Protein AF-A0A357D4M0-F1 (afdb_monomer)

Solvent-accessible surface area (backbone atoms only — not comparable to full-atom values): 16884 Å² total; per-residue (Å²): 104,70,69,57,54,49,53,51,49,51,51,53,50,52,53,49,53,52,51,51,53,52,54,49,52,51,51,43,52,52,48,51,52,53,37,51,54,49,51,52,30,49,52,49,47,52,53,50,50,57,48,54,54,54,52,56,52,42,33,73,70,72,77,51,71,73,69,59,80,72,62,98,76,79,88,88,84,64,74,63,56,73,76,55,42,46,60,35,40,61,69,40,31,89,68,25,47,69,36,30,55,50,39,54,52,38,50,55,51,44,62,56,55,71,73,47,79,93,43,73,67,54,48,55,52,46,51,51,41,47,50,51,38,50,53,31,49,52,51,35,47,52,45,43,51,51,55,37,51,52,50,46,50,52,46,51,51,50,51,52,51,54,52,52,52,51,52,51,52,52,51,52,49,52,52,54,51,50,50,53,49,52,56,49,46,41,65,54,45,51,50,54,50,51,51,52,51,52,53,52,52,38,45,74,72,74,43,76,74,89,68,74,67,82,53,97,54,49,72,67,56,29,52,50,31,53,51,49,43,52,50,52,54,51,51,53,49,53,52,51,51,51,52,51,50,53,52,50,54,50,53,52,52,54,52,50,55,50,50,52,51,52,53,50,52,50,51,50,53,51,50,53,52,56,56,63,69,57,48,65,66,57,52,50,51,51,50,50,48,51,36,53,50,25,59,74,69,69,36,66,69,60,36,52,52,64,75,72,108

Radius of gyration: 66.31 Å; Cα contacts (8 Å, |Δi|>4): 176; chains: 1; bounding box: 118×28×194 Å

Foldseek 3Di:
DLVVVLVVVVVVLVVVLVVVLVVLVVQLVVLVVLLVLLVVLLVVLLVLLVQVLVVLVCCVVPNDPLPQLDDPDDDDDDDDLPPRNLVSLVSLCVQQVPLSVLLVVLSVVLNVLSPDPRDPVSSVVNVVSSVSNVVSSVVSNVSSVVSSVVSNVVSVVVNVVSVVVSVVVVVVSVVVSVVVVVVVCCLQPVVLVVLVVVQVVCVVVVHQDPDQDQDPHDPVSRVVSVVSSVVSVVVVVVVVVVVVVVVVVVVVVVVVVVVVVVVVVVVVVVVVVVVVVPPVVVVVVVLVVVLVVCVVVVPVVSNVVSVVD

Secondary structure (DSSP, 8-state):
-HHHHHHHHHHHHHHHHHHHHHHHHHHHHHHHHHHHHHHHHHHHHHHHHHHHHHHHHHHHTTSS-GGGTS-SS--SS---HHHHHHHHHHHHTTT-HHHHHHHHHHHHHHHHHHTSPP-HHHHHHHHHHHHHHHHHHHHHHHHHHHHHHHHHHHHHHHHHHHHHHHHHHHHHHHHHHHHHHHHHHIIIIIHHHHHHHHHHHHHHTT---SS-----S-HHHHHHHHHHHHHHHHHHHHHHHHHHHHHHHHHHHHHHHHHHHHHHHHHHHHHHHHHHHS-HHHHHHHHHHHHHHHHHTT-HHHHHHHHT-

pLDDT: mean 82.2, std 11.45, range [40.44, 95.44]

Mean predicted aligned error: 14.69 Å

Structure (mmCIF, N/CA/C/O backbone):
data_AF-A0A357D4M0-F1
#
_entry.id   AF-A0A357D4M0-F1
#
loop_
_atom_site.group_PDB
_atom_site.id
_atom_site.type_symbol
_atom_site.label_atom_id
_atom_site.label_alt_id
_atom_site.label_comp_id
_atom_site.label_asym_id
_atom_site.label_entity_id
_atom_site.label_seq_id
_atom_site.pdbx_PDB_ins_code
_atom_site.Cartn_x
_atom_site.Cartn_y
_atom_site.Cartn_z
_atom_site.occupancy
_atom_site.B_iso_or_equiv
_atom_site.auth_seq_id
_atom_site.auth_comp_id
_atom_site.auth_asym_id
_atom_site.auth_atom_id
_atom_site.pdbx_PDB_model_num
ATOM 1 N N . VAL A 1 1 ? -14.949 -11.307 6.707 1.00 66.19 1 VAL A N 1
ATOM 2 C CA . VAL A 1 1 ? -15.208 -10.524 5.473 1.00 66.19 1 VAL A CA 1
ATOM 3 C C . VAL A 1 1 ? -14.222 -9.374 5.320 1.00 66.19 1 VAL A C 1
ATOM 5 O O . VAL A 1 1 ? -13.409 -9.457 4.416 1.00 66.19 1 VAL A O 1
ATOM 8 N N . ILE A 1 2 ? -14.203 -8.366 6.204 1.00 67.88 2 ILE A N 1
ATOM 9 C CA . ILE A 1 2 ? -13.282 -7.211 6.079 1.00 67.88 2 ILE A CA 1
ATOM 10 C C . ILE A 1 2 ? -11.807 -7.645 6.076 1.00 67.88 2 ILE A C 1
ATOM 12 O O . ILE A 1 2 ? -11.092 -7.341 5.130 1.00 67.88 2 ILE A O 1
ATOM 16 N N . ILE A 1 3 ? -11.382 -8.452 7.055 1.00 72.69 3 ILE A N 1
ATOM 17 C CA . ILE A 1 3 ? -10.010 -8.996 7.116 1.00 72.69 3 ILE A CA 1
ATOM 18 C C . ILE A 1 3 ? -9.663 -9.789 5.843 1.00 72.69 3 ILE A C 1
ATOM 20 O O . ILE A 1 3 ? -8.574 -9.664 5.298 1.00 72.69 3 ILE A O 1
ATOM 24 N N . THR A 1 4 ? -10.610 -10.570 5.325 1.00 75.31 4 THR A N 1
ATOM 25 C CA . THR A 1 4 ? -10.433 -11.369 4.105 1.00 75.31 4 THR A CA 1
ATOM 26 C C . THR A 1 4 ? -10.231 -10.485 2.871 1.00 75.31 4 THR A C 1
ATOM 28 O O . THR A 1 4 ? -9.311 -10.724 2.097 1.00 75.31 4 THR A O 1
ATOM 31 N N . ILE A 1 5 ? -11.043 -9.434 2.714 1.00 77.25 5 ILE A N 1
ATOM 32 C CA . ILE A 1 5 ? -10.911 -8.449 1.628 1.00 77.25 5 ILE A CA 1
ATOM 33 C C . ILE A 1 5 ? -9.554 -7.738 1.716 1.00 77.25 5 ILE A C 1
ATOM 35 O O . ILE A 1 5 ? -8.903 -7.524 0.697 1.00 77.25 5 ILE A O 1
ATOM 39 N N . MET A 1 6 ? -9.093 -7.428 2.928 1.00 72.12 6 MET A N 1
ATOM 40 C CA . MET A 1 6 ? -7.798 -6.782 3.155 1.00 72.12 6 MET A CA 1
ATOM 41 C C . MET A 1 6 ? -6.612 -7.676 2.796 1.00 72.12 6 MET A C 1
ATOM 43 O O . MET A 1 6 ? -5.678 -7.219 2.143 1.00 72.12 6 MET A O 1
ATOM 47 N N . ILE A 1 7 ? -6.654 -8.952 3.182 1.00 79.31 7 ILE A N 1
ATOM 48 C CA . ILE A 1 7 ? -5.618 -9.924 2.812 1.00 79.31 7 ILE A CA 1
ATOM 49 C C . ILE A 1 7 ? -5.539 -10.042 1.286 1.00 79.31 7 ILE A C 1
ATOM 51 O O . ILE A 1 7 ? -4.450 -9.978 0.720 1.00 79.31 7 ILE A O 1
ATOM 55 N N . ILE A 1 8 ? -6.690 -10.143 0.615 1.00 83.31 8 ILE A N 1
ATOM 56 C CA . ILE A 1 8 ? -6.757 -10.196 -0.850 1.00 83.31 8 ILE A CA 1
ATOM 57 C C . ILE A 1 8 ? -6.160 -8.925 -1.468 1.00 83.31 8 ILE A C 1
ATOM 59 O O . ILE A 1 8 ? -5.358 -9.022 -2.394 1.00 83.31 8 ILE A O 1
ATOM 63 N N . PHE A 1 9 ? -6.490 -7.746 -0.935 1.00 82.44 9 PHE A N 1
ATOM 64 C CA . PHE A 1 9 ? -5.938 -6.477 -1.409 1.00 82.44 9 PHE A CA 1
ATOM 65 C C . PHE A 1 9 ? -4.404 -6.443 -1.319 1.00 82.44 9 PHE A C 1
ATOM 67 O O . PHE A 1 9 ? -3.748 -6.134 -2.312 1.00 82.44 9 PHE A O 1
ATOM 74 N N . PHE A 1 10 ? -3.819 -6.819 -0.176 1.00 80.06 10 PHE A N 1
ATOM 75 C CA . PHE A 1 10 ? -2.359 -6.843 -0.021 1.00 80.06 10 PHE A CA 1
ATOM 76 C C . PHE A 1 10 ? -1.674 -7.853 -0.939 1.00 80.06 10 PHE A C 1
ATOM 78 O O . PHE A 1 10 ? -0.608 -7.558 -1.479 1.00 80.06 10 PHE A O 1
ATOM 85 N N . ILE A 1 11 ? -2.284 -9.021 -1.155 1.00 83.69 11 ILE A N 1
ATOM 86 C CA . ILE A 1 11 ? -1.766 -10.019 -2.097 1.00 83.69 11 ILE A CA 1
ATOM 87 C C . ILE A 1 11 ? -1.757 -9.445 -3.517 1.00 83.69 11 ILE A C 1
ATOM 89 O O . ILE A 1 11 ? -0.728 -9.500 -4.190 1.00 83.69 11 ILE A O 1
ATOM 93 N N . ILE A 1 12 ? -2.867 -8.843 -3.961 1.00 84.31 12 ILE A N 1
ATOM 94 C CA . ILE A 1 12 ? -2.962 -8.214 -5.287 1.00 84.31 12 ILE A CA 1
ATOM 95 C C . ILE A 1 12 ? -1.921 -7.103 -5.425 1.00 84.31 12 ILE A C 1
ATOM 97 O O . ILE A 1 12 ? -1.229 -7.030 -6.443 1.00 84.31 12 ILE A O 1
ATOM 101 N N . GLN A 1 13 ? -1.769 -6.259 -4.405 1.00 80.19 13 GLN A N 1
ATOM 102 C CA . GLN A 1 13 ? -0.806 -5.166 -4.432 1.00 80.19 13 GLN A CA 1
ATOM 103 C C . GLN A 1 13 ? 0.640 -5.686 -4.510 1.00 80.19 13 GLN A C 1
ATOM 105 O O . GLN A 1 13 ? 1.429 -5.181 -5.308 1.00 80.19 13 GLN A O 1
ATOM 110 N N . GLY A 1 14 ? 0.974 -6.730 -3.745 1.00 79.12 14 GLY A N 1
ATOM 111 C CA . GLY A 1 14 ? 2.283 -7.382 -3.788 1.00 79.12 14 GLY A CA 1
ATOM 112 C C . GLY A 1 14 ? 2.591 -7.986 -5.159 1.00 79.12 14 GLY A C 1
ATOM 113 O O . GLY A 1 14 ? 3.649 -7.714 -5.728 1.00 79.12 14 GLY A O 1
ATOM 114 N N . ILE A 1 15 ? 1.642 -8.734 -5.734 1.00 85.50 15 ILE A N 1
ATOM 115 C CA . ILE A 1 15 ? 1.767 -9.309 -7.084 1.00 85.50 15 ILE A CA 1
ATOM 116 C C . ILE A 1 15 ? 1.967 -8.200 -8.123 1.00 85.50 15 ILE A C 1
ATOM 118 O O . ILE A 1 15 ? 2.850 -8.299 -8.974 1.00 85.50 15 ILE A O 1
ATOM 122 N N . THR A 1 16 ? 1.185 -7.123 -8.030 1.00 82.00 16 THR A N 1
ATOM 123 C CA . THR A 1 16 ? 1.271 -5.984 -8.953 1.00 82.00 16 THR A CA 1
ATOM 124 C C . THR A 1 16 ? 2.633 -5.294 -8.854 1.00 82.00 16 THR A C 1
ATOM 126 O O . THR A 1 16 ? 3.245 -5.002 -9.879 1.00 82.00 16 THR A O 1
ATOM 129 N N . GLY A 1 17 ? 3.154 -5.093 -7.639 1.00 77.31 17 GLY A N 1
ATOM 130 C CA . GLY A 1 17 ? 4.479 -4.510 -7.420 1.00 77.31 17 GLY A CA 1
ATOM 131 C C . GLY A 1 17 ? 5.607 -5.352 -8.024 1.00 77.31 17 GLY A C 1
ATOM 132 O O . GLY A 1 17 ? 6.472 -4.819 -8.722 1.00 77.31 17 GLY A O 1
ATOM 133 N N . VAL A 1 18 ? 5.570 -6.674 -7.823 1.00 81.38 18 VAL A N 1
ATOM 134 C CA . VAL A 1 18 ? 6.543 -7.605 -8.424 1.00 81.38 18 VAL A CA 1
ATOM 135 C C . VAL A 1 18 ? 6.442 -7.594 -9.950 1.00 81.38 18 VAL A C 1
ATOM 137 O O . VAL A 1 18 ? 7.466 -7.507 -10.627 1.00 81.38 18 VAL A O 1
ATOM 140 N N . TYR A 1 19 ? 5.223 -7.619 -10.494 1.00 83.50 19 TYR A N 1
ATOM 141 C CA . TYR A 1 19 ? 4.984 -7.588 -11.936 1.00 83.50 19 TYR A CA 1
ATOM 142 C C . TYR A 1 19 ? 5.528 -6.312 -12.591 1.00 83.50 19 TYR A C 1
ATOM 144 O O . TYR A 1 19 ? 6.197 -6.383 -13.623 1.00 83.50 19 TYR A O 1
ATOM 152 N N . ILE A 1 20 ? 5.282 -5.147 -11.983 1.00 79.38 20 ILE A N 1
ATOM 153 C CA . ILE A 1 20 ? 5.819 -3.872 -12.469 1.00 79.38 20 ILE A CA 1
ATOM 154 C C . ILE A 1 20 ? 7.349 -3.920 -12.452 1.00 79.38 20 ILE A C 1
ATOM 156 O O . ILE A 1 20 ? 7.972 -3.602 -13.461 1.00 79.38 20 ILE A O 1
ATOM 160 N N . ASN A 1 21 ? 7.963 -4.369 -11.356 1.00 74.12 21 ASN A N 1
ATOM 161 C CA . ASN A 1 21 ? 9.420 -4.423 -11.248 1.00 74.12 21 ASN A CA 1
ATOM 162 C C . ASN A 1 21 ? 10.065 -5.376 -12.279 1.00 74.12 21 ASN A C 1
ATOM 164 O O . ASN A 1 21 ? 11.054 -4.999 -12.906 1.00 74.12 21 ASN A O 1
ATOM 168 N N . ASP A 1 22 ? 9.494 -6.565 -12.509 1.00 80.69 22 ASP A N 1
ATOM 169 C CA . ASP A 1 22 ? 9.972 -7.510 -13.537 1.00 80.69 22 ASP A CA 1
ATOM 170 C C . ASP A 1 22 ? 9.860 -6.922 -14.950 1.00 80.69 22 ASP A C 1
ATOM 172 O O . ASP A 1 22 ? 10.812 -6.956 -15.732 1.00 80.69 22 ASP A O 1
ATOM 176 N N . ARG A 1 23 ? 8.713 -6.311 -15.269 1.00 79.62 23 ARG A N 1
ATOM 177 C CA . ARG A 1 23 ? 8.493 -5.683 -16.576 1.00 79.62 23 ARG A CA 1
ATOM 178 C C . ARG A 1 23 ? 9.470 -4.535 -16.827 1.00 79.62 23 ARG A C 1
ATOM 180 O O . ARG A 1 23 ? 9.964 -4.390 -17.944 1.00 79.62 23 ARG A O 1
ATOM 187 N N . MET A 1 24 ? 9.780 -3.752 -15.796 1.00 71.12 24 MET A N 1
ATOM 188 C CA . MET A 1 24 ? 10.752 -2.661 -15.891 1.00 71.12 24 MET A CA 1
ATOM 189 C C . MET A 1 24 ? 12.175 -3.178 -16.086 1.00 71.12 24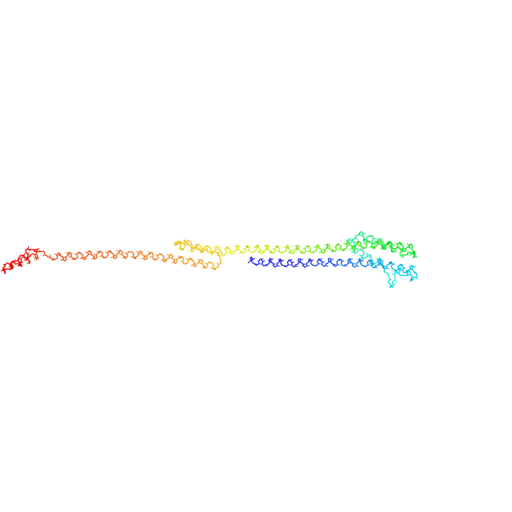 MET A C 1
ATOM 191 O O . MET A 1 24 ? 12.902 -2.648 -16.920 1.00 71.12 24 MET A O 1
ATOM 195 N N . MET A 1 25 ? 12.556 -4.249 -15.386 1.00 72.56 25 MET A N 1
ATOM 196 C CA . MET A 1 25 ? 13.864 -4.875 -15.579 1.00 72.56 25 MET A CA 1
ATOM 197 C C . MET A 1 25 ? 14.020 -5.469 -16.985 1.00 72.56 25 MET A C 1
ATOM 199 O O . MET A 1 25 ? 15.084 -5.366 -17.586 1.00 72.56 25 MET A O 1
ATOM 203 N N . LYS A 1 26 ? 12.959 -6.048 -17.555 1.00 80.31 26 LYS A N 1
ATOM 204 C CA . LYS A 1 26 ? 12.981 -6.491 -18.958 1.00 80.31 26 LYS A CA 1
ATOM 205 C C . LYS A 1 26 ? 13.168 -5.321 -19.919 1.00 80.31 26 LYS A C 1
ATOM 207 O O . LYS A 1 26 ? 14.008 -5.402 -20.808 1.00 80.31 26 LYS A O 1
ATOM 212 N N . SER A 1 27 ? 12.451 -4.218 -19.699 1.00 74.88 27 SER A N 1
ATOM 213 C CA . SER A 1 27 ? 12.588 -3.014 -20.524 1.00 74.88 27 SER A CA 1
ATOM 214 C C . SER A 1 27 ? 14.005 -2.431 -20.477 1.00 74.88 27 SER A C 1
ATOM 216 O O . SER A 1 27 ? 14.540 -2.057 -21.520 1.00 74.88 27 SER A O 1
ATOM 218 N N . SER A 1 28 ? 14.635 -2.369 -19.298 1.00 69.56 28 SER A N 1
ATOM 219 C CA . SER A 1 28 ? 16.018 -1.888 -19.179 1.00 69.56 28 SER A CA 1
ATOM 220 C C . SER A 1 28 ? 17.007 -2.827 -19.871 1.00 69.56 28 SER A C 1
ATOM 222 O O . SER A 1 28 ? 17.915 -2.372 -20.566 1.00 69.56 28 SER A O 1
ATOM 224 N N . LEU A 1 29 ? 16.804 -4.140 -19.747 1.00 76.19 29 LEU A N 1
ATOM 225 C CA . LEU A 1 29 ? 17.630 -5.149 -20.403 1.00 76.19 29 LEU A CA 1
ATOM 226 C C . LEU A 1 29 ? 17.539 -5.056 -21.935 1.00 76.19 29 LEU A C 1
ATOM 228 O O . LEU A 1 29 ? 18.554 -5.164 -22.623 1.00 76.19 29 LEU A O 1
ATOM 232 N N . ASP A 1 30 ? 16.345 -4.815 -22.476 1.00 81.75 30 ASP A N 1
ATOM 233 C CA . ASP A 1 30 ? 16.147 -4.628 -23.914 1.00 81.75 30 ASP A CA 1
ATOM 234 C C . ASP A 1 30 ? 16.818 -3.343 -24.418 1.00 81.75 30 ASP A C 1
ATOM 236 O O . ASP A 1 30 ? 17.458 -3.357 -25.471 1.00 81.75 30 ASP A O 1
ATOM 240 N N . MET A 1 31 ? 16.788 -2.260 -23.635 1.00 71.94 31 MET A N 1
ATOM 241 C CA . MET A 1 31 ? 17.530 -1.032 -23.948 1.00 71.94 31 MET A CA 1
ATOM 242 C C . MET A 1 31 ? 19.047 -1.260 -23.986 1.00 71.94 31 MET A C 1
ATOM 244 O O . MET A 1 31 ? 19.713 -0.798 -24.915 1.00 71.94 31 MET A O 1
ATOM 248 N N . VAL A 1 32 ? 19.597 -2.025 -23.039 1.00 74.50 32 VAL A N 1
ATOM 249 C CA . VAL A 1 32 ? 21.024 -2.396 -23.036 1.00 74.50 32 VAL A CA 1
ATOM 250 C C . VAL A 1 32 ? 21.379 -3.246 -24.260 1.00 74.50 32 VAL A C 1
ATOM 252 O O . VAL A 1 32 ? 22.409 -3.010 -24.893 1.00 74.50 32 VAL A O 1
ATOM 255 N N . LYS A 1 33 ? 20.521 -4.193 -24.659 1.00 81.69 33 LYS A N 1
ATOM 256 C CA . LYS A 1 33 ? 20.732 -4.992 -25.881 1.00 81.69 33 LYS A CA 1
ATOM 257 C C . LYS A 1 33 ? 20.724 -4.131 -27.142 1.00 81.69 33 LYS A C 1
ATOM 259 O O . LYS A 1 33 ? 21.579 -4.316 -28.007 1.00 81.69 33 LYS A O 1
ATOM 264 N N . ILE A 1 34 ? 19.784 -3.190 -27.250 1.00 80.00 34 ILE A N 1
ATOM 265 C CA . ILE A 1 34 ? 19.720 -2.240 -28.370 1.00 80.00 34 ILE A CA 1
ATOM 266 C C . ILE A 1 34 ? 20.999 -1.399 -28.413 1.00 80.00 34 ILE A C 1
ATOM 268 O O . ILE A 1 34 ? 21.609 -1.272 -29.473 1.00 80.00 34 ILE A O 1
ATOM 272 N N . SER A 1 35 ? 21.441 -0.886 -27.262 1.00 77.75 35 SER A N 1
ATOM 273 C CA . SER A 1 35 ? 22.694 -0.135 -27.140 1.00 77.75 35 SER A CA 1
ATOM 274 C C . SER A 1 35 ? 23.902 -0.950 -27.605 1.00 77.75 35 SER A C 1
ATOM 276 O O . SER A 1 35 ? 24.662 -0.506 -28.466 1.00 77.75 35 SER A O 1
ATOM 278 N N . SER A 1 36 ? 24.032 -2.185 -27.113 1.00 81.31 36 SER A N 1
ATOM 279 C CA . SER A 1 36 ? 25.110 -3.099 -27.495 1.00 81.31 36 SER A CA 1
ATOM 280 C C . SER A 1 36 ? 25.113 -3.377 -29.001 1.00 81.31 36 SER A C 1
ATOM 282 O O . SER A 1 36 ? 26.164 -3.325 -29.639 1.00 81.31 36 SER A O 1
ATOM 284 N N . LYS A 1 37 ? 23.935 -3.579 -29.608 1.00 83.31 37 LYS A N 1
ATOM 285 C CA . LYS A 1 37 ? 23.810 -3.766 -31.060 1.00 83.31 37 LYS A CA 1
ATOM 286 C C . LYS A 1 37 ? 24.286 -2.536 -31.839 1.00 83.31 37 LYS A C 1
ATOM 288 O O . LYS A 1 37 ? 25.001 -2.686 -32.827 1.00 83.31 37 LYS A O 1
ATOM 293 N N . ARG A 1 38 ? 23.931 -1.327 -31.389 1.00 81.56 38 ARG A N 1
ATOM 294 C CA . ARG A 1 38 ? 24.396 -0.072 -32.005 1.00 81.56 38 ARG A CA 1
ATOM 295 C C . ARG A 1 38 ? 25.917 0.080 -31.885 1.00 81.56 38 ARG A C 1
ATOM 297 O O . ARG A 1 38 ? 26.560 0.437 -32.867 1.00 81.56 38 ARG A O 1
ATOM 304 N N . PHE A 1 39 ? 26.498 -0.262 -30.733 1.00 81.38 39 PHE A N 1
ATOM 305 C CA . PHE A 1 39 ? 27.950 -0.231 -30.528 1.00 81.38 39 PHE A CA 1
ATOM 306 C C . PHE A 1 39 ? 28.694 -1.202 -31.456 1.00 81.38 39 PHE A C 1
ATOM 308 O O . PHE A 1 39 ? 29.687 -0.821 -32.073 1.00 81.38 39 PHE A O 1
ATOM 315 N N . ASN A 1 40 ? 28.180 -2.422 -31.633 1.00 83.88 40 ASN A N 1
ATOM 316 C CA . ASN A 1 40 ? 28.759 -3.387 -32.570 1.00 83.88 40 ASN A CA 1
ATOM 317 C C . ASN A 1 40 ? 28.732 -2.870 -34.017 1.00 83.88 40 ASN A C 1
ATOM 319 O O . ASN A 1 40 ? 29.730 -2.988 -34.723 1.00 83.88 40 ASN A O 1
ATOM 323 N N . ASN A 1 41 ? 27.629 -2.244 -34.443 1.00 84.69 41 ASN A N 1
ATOM 324 C CA . ASN A 1 41 ? 27.520 -1.649 -35.779 1.00 84.69 41 ASN A CA 1
ATOM 325 C C . ASN A 1 41 ? 28.538 -0.521 -35.992 1.00 84.69 41 ASN A C 1
ATOM 327 O O . ASN A 1 41 ? 29.201 -0.479 -37.025 1.00 84.69 41 ASN A O 1
ATOM 331 N N . VAL A 1 42 ? 28.691 0.365 -35.003 1.00 84.06 42 VAL A N 1
ATOM 332 C CA . VAL A 1 42 ? 29.708 1.427 -35.011 1.00 84.06 42 VAL A CA 1
ATOM 333 C C . VAL A 1 42 ? 31.115 0.845 -35.110 1.00 84.06 42 VAL A C 1
ATOM 335 O O . VAL A 1 42 ? 31.898 1.277 -35.955 1.00 84.06 42 VAL A O 1
ATOM 338 N N . SER A 1 43 ? 31.437 -0.130 -34.254 1.00 84.06 43 SER A N 1
ATOM 339 C CA . SER A 1 43 ? 32.758 -0.758 -34.221 1.00 84.06 43 SER A CA 1
ATOM 340 C C . SER A 1 43 ? 33.087 -1.393 -35.564 1.00 84.06 43 SER A C 1
ATOM 342 O O . SER A 1 43 ? 34.192 -1.219 -36.065 1.00 84.06 43 SER A O 1
ATOM 344 N N . MET A 1 44 ? 32.115 -2.078 -36.167 1.00 82.25 44 MET A N 1
ATOM 345 C CA . MET A 1 44 ? 32.271 -2.672 -37.485 1.00 82.25 44 MET A CA 1
ATOM 346 C C . MET A 1 44 ? 32.579 -1.595 -38.532 1.00 82.25 44 MET A C 1
ATOM 348 O O . MET A 1 44 ? 33.597 -1.694 -39.207 1.00 82.25 44 MET A O 1
ATOM 352 N N . ILE A 1 45 ? 31.779 -0.525 -38.620 1.00 80.50 45 ILE A N 1
ATOM 353 C CA . ILE A 1 45 ? 32.010 0.576 -39.575 1.00 80.50 45 ILE A CA 1
ATOM 354 C C . ILE A 1 45 ? 33.424 1.157 -39.421 1.00 80.50 45 ILE A C 1
ATOM 356 O O . ILE A 1 45 ? 34.117 1.317 -40.424 1.00 80.50 45 ILE A O 1
ATOM 360 N N . LYS A 1 46 ? 33.885 1.408 -38.187 1.00 84.31 46 LYS A N 1
ATOM 361 C CA . LYS A 1 46 ? 35.251 1.897 -37.924 1.00 84.31 46 LYS A CA 1
ATOM 362 C C . LYS A 1 46 ? 36.326 0.926 -38.411 1.00 84.31 46 LYS A C 1
ATOM 364 O O . LYS A 1 46 ? 37.240 1.345 -39.115 1.00 84.31 46 LYS A O 1
ATOM 369 N N . THR A 1 47 ? 36.187 -0.366 -38.108 1.00 84.06 47 THR A N 1
ATOM 370 C CA . THR A 1 47 ? 37.120 -1.400 -38.583 1.00 84.06 47 THR A CA 1
ATOM 371 C C . THR A 1 47 ? 37.200 -1.425 -40.106 1.00 84.06 47 THR A C 1
ATOM 373 O O . THR A 1 47 ? 38.290 -1.514 -40.661 1.00 84.06 47 THR A O 1
ATOM 376 N N . TYR A 1 48 ? 36.065 -1.304 -40.794 1.00 80.56 48 TYR A N 1
ATOM 377 C CA . TYR A 1 48 ? 36.031 -1.255 -42.253 1.00 80.56 48 TYR A CA 1
ATOM 378 C C . TYR A 1 48 ? 36.726 -0.012 -42.820 1.00 80.56 48 TYR A C 1
ATOM 380 O O . TYR A 1 48 ? 37.500 -0.136 -43.766 1.00 80.56 48 TYR A O 1
ATOM 388 N N . VAL A 1 49 ? 36.497 1.165 -42.229 1.00 81.44 49 VAL A N 1
ATOM 389 C CA . VAL A 1 49 ? 37.155 2.419 -42.636 1.00 81.44 49 VAL A CA 1
ATOM 390 C C . VAL A 1 49 ? 38.679 2.295 -42.541 1.00 81.44 49 VAL A C 1
ATOM 392 O O . VAL A 1 49 ? 39.375 2.577 -43.517 1.00 81.44 49 VAL A O 1
ATOM 395 N N . GLU A 1 50 ? 39.197 1.804 -41.410 1.00 81.19 50 GLU A N 1
ATOM 396 C CA . GLU A 1 50 ? 40.639 1.588 -41.203 1.00 81.19 50 GLU A CA 1
ATOM 397 C C . GLU A 1 50 ? 41.223 0.569 -42.192 1.00 81.19 50 GLU A C 1
ATOM 399 O O . GLU A 1 50 ? 42.340 0.720 -42.697 1.00 81.19 50 GLU A O 1
ATOM 404 N N . LEU A 1 51 ? 40.464 -0.488 -42.476 1.00 80.25 51 LEU A N 1
ATOM 405 C CA . LEU A 1 51 ? 40.897 -1.581 -43.330 1.00 80.25 51 LEU A CA 1
ATOM 406 C C . LEU A 1 51 ? 40.974 -1.153 -44.808 1.00 80.25 51 LEU A C 1
ATOM 408 O O . LEU A 1 51 ? 41.967 -1.461 -45.469 1.00 80.25 51 LEU A O 1
ATOM 412 N N . ILE A 1 52 ? 39.989 -0.389 -45.301 1.00 75.81 52 ILE A N 1
ATOM 413 C CA . ILE A 1 52 ? 39.989 0.172 -46.665 1.00 75.81 52 ILE A CA 1
ATOM 414 C C . ILE A 1 52 ? 41.201 1.087 -46.863 1.00 75.81 52 ILE A C 1
ATOM 416 O O . ILE A 1 52 ? 41.917 0.945 -47.858 1.00 75.81 52 ILE A O 1
ATOM 420 N N . GLU A 1 53 ? 41.467 1.994 -45.914 1.00 76.00 53 GLU A N 1
ATOM 421 C CA . GLU A 1 53 ? 42.626 2.890 -46.003 1.00 76.00 53 GLU A CA 1
ATOM 422 C C . GLU A 1 53 ? 43.935 2.091 -46.078 1.00 76.00 53 GLU A C 1
ATOM 424 O O . GLU A 1 53 ? 44.784 2.338 -46.941 1.00 76.00 53 GLU A O 1
ATOM 429 N N . LYS A 1 54 ? 44.083 1.092 -45.200 1.00 78.00 54 LYS A N 1
ATOM 430 C CA . LYS A 1 54 ? 45.282 0.255 -45.113 1.00 78.00 54 LYS A CA 1
ATOM 431 C C . LYS A 1 54 ? 45.559 -0.516 -46.403 1.00 78.00 54 LYS A C 1
ATOM 433 O O . LYS A 1 54 ? 46.712 -0.562 -46.835 1.00 78.00 54 LYS A O 1
ATOM 438 N N . GLU A 1 55 ? 44.548 -1.130 -47.013 1.00 72.75 55 GLU A N 1
ATOM 439 C CA . GLU A 1 55 ? 44.747 -1.888 -48.255 1.00 72.75 55 GLU A CA 1
ATOM 440 C C . GLU A 1 55 ? 45.040 -0.991 -49.449 1.00 72.75 55 GLU A C 1
ATOM 442 O O . GLU A 1 55 ? 45.946 -1.288 -50.227 1.00 72.75 55 GLU A O 1
ATOM 447 N N . TYR A 1 56 ? 44.354 0.145 -49.572 1.00 71.25 56 TYR A N 1
ATOM 448 C CA . TYR A 1 56 ? 44.597 1.056 -50.686 1.00 71.25 56 TYR A CA 1
ATOM 449 C C . TYR A 1 56 ? 46.042 1.602 -50.667 1.00 71.25 56 TYR A C 1
ATOM 451 O O . TYR A 1 56 ? 46.704 1.674 -51.704 1.00 71.25 56 TYR A O 1
ATOM 459 N N . ILE A 1 57 ? 46.594 1.888 -49.478 1.00 69.88 57 ILE A N 1
ATOM 460 C CA . ILE A 1 57 ? 48.003 2.296 -49.301 1.00 69.88 57 ILE A CA 1
ATOM 461 C C . ILE A 1 57 ? 48.990 1.178 -49.681 1.00 69.88 57 ILE A C 1
ATOM 463 O O . ILE A 1 57 ? 50.019 1.443 -50.313 1.00 69.88 57 ILE A O 1
ATOM 467 N N . LYS A 1 58 ? 48.709 -0.081 -49.316 1.00 72.50 58 LYS A N 1
ATOM 468 C CA . LYS A 1 58 ? 49.568 -1.223 -49.687 1.00 72.50 58 LYS A CA 1
ATOM 469 C C . LYS A 1 58 ? 49.690 -1.385 -51.202 1.00 72.50 58 LYS A C 1
ATOM 471 O O . LYS A 1 58 ? 50.766 -1.717 -51.698 1.00 72.50 58 LYS A O 1
ATOM 476 N N . VAL A 1 59 ? 48.599 -1.144 -51.923 1.00 67.50 59 VAL A N 1
ATOM 477 C CA . VAL A 1 59 ? 48.561 -1.265 -53.383 1.00 67.50 59 VAL A CA 1
ATOM 478 C C . VAL A 1 59 ? 49.341 -0.132 -54.064 1.00 67.50 59 VAL A C 1
ATOM 480 O O . VAL A 1 59 ? 50.104 -0.388 -54.991 1.00 67.50 59 VAL A O 1
ATOM 483 N N . LEU A 1 60 ? 49.248 1.102 -53.557 1.00 65.62 60 LEU A N 1
ATOM 484 C CA . LEU A 1 60 ? 50.039 2.244 -54.053 1.00 65.62 60 LEU A CA 1
ATOM 485 C C . LEU A 1 60 ? 51.548 2.076 -53.878 1.00 65.62 60 LEU A C 1
ATOM 487 O O . LEU A 1 60 ? 52.324 2.503 -54.727 1.00 65.62 60 LEU A O 1
ATOM 491 N N . THR A 1 61 ? 51.978 1.450 -52.784 1.00 67.12 61 THR A N 1
ATOM 492 C CA . THR A 1 61 ? 53.400 1.307 -52.424 1.00 67.12 61 THR A CA 1
ATOM 493 C C . THR A 1 61 ? 54.098 0.125 -53.117 1.00 67.12 61 THR A C 1
ATOM 495 O O . THR A 1 61 ? 55.178 -0.288 -52.696 1.00 67.12 61 THR A O 1
ATOM 498 N N . GLN A 1 62 ? 53.499 -0.418 -54.187 1.00 60.16 62 GLN A N 1
ATOM 499 C CA . GLN A 1 62 ? 54.018 -1.527 -55.006 1.00 60.16 62 GLN A CA 1
ATOM 500 C C . GLN A 1 62 ? 54.387 -2.796 -54.212 1.00 60.16 62 GLN A C 1
ATOM 502 O O . GLN A 1 62 ? 55.296 -3.541 -54.576 1.00 60.16 62 GLN A O 1
ATOM 507 N N . ARG A 1 63 ? 53.644 -3.088 -53.136 1.00 51.25 63 ARG A N 1
ATOM 508 C CA . ARG A 1 63 ? 53.697 -4.375 -52.414 1.00 51.25 63 ARG A CA 1
ATOM 509 C C . ARG A 1 63 ? 52.439 -5.241 -52.624 1.00 51.25 63 ARG A C 1
ATOM 511 O O . ARG A 1 63 ? 52.212 -6.164 -51.847 1.00 51.25 63 ARG A O 1
ATOM 518 N N . GLY A 1 64 ? 51.637 -4.985 -53.667 1.00 53.16 64 GLY A N 1
ATOM 519 C CA . GLY A 1 64 ? 50.461 -5.794 -54.036 1.00 53.16 64 GLY A CA 1
ATOM 520 C C . GLY A 1 64 ? 49.680 -5.266 -55.255 1.00 53.16 64 GLY A C 1
ATOM 521 O O . GLY A 1 64 ? 49.898 -4.136 -55.680 1.00 53.16 64 GLY A O 1
ATOM 522 N N . ASN A 1 65 ? 48.768 -6.084 -55.806 1.00 50.38 65 ASN A N 1
ATOM 523 C CA . ASN A 1 65 ? 47.841 -5.739 -56.906 1.00 50.38 65 ASN A CA 1
ATOM 524 C C . ASN A 1 65 ? 46.483 -5.223 -56.370 1.00 50.38 65 ASN A C 1
ATOM 526 O O . ASN A 1 65 ? 46.013 -5.719 -55.349 1.00 50.38 65 ASN A O 1
ATOM 530 N N . ILE A 1 66 ? 45.773 -4.359 -57.123 1.00 49.97 66 ILE A N 1
ATOM 531 C CA . ILE A 1 66 ? 44.366 -3.905 -56.881 1.00 49.97 66 ILE A CA 1
ATOM 532 C C . ILE A 1 66 ? 43.346 -5.068 -56.968 1.00 49.97 66 ILE A C 1
ATOM 534 O O . ILE A 1 66 ? 42.137 -4.885 -56.914 1.00 49.97 66 ILE A O 1
ATOM 538 N N . GLN A 1 67 ? 43.804 -6.308 -57.112 1.00 42.53 67 GLN A N 1
ATOM 539 C CA . GLN A 1 67 ? 42.945 -7.469 -57.332 1.00 42.53 67 GLN A CA 1
ATOM 540 C C . GLN A 1 67 ? 42.054 -7.800 -56.118 1.00 42.53 67 GLN A C 1
ATOM 542 O O . GLN A 1 67 ? 41.057 -8.497 -56.269 1.00 42.53 67 GLN A O 1
ATOM 547 N N . TYR A 1 68 ? 42.374 -7.250 -54.940 1.00 46.91 68 TYR A N 1
ATOM 548 C CA . TYR A 1 68 ? 41.633 -7.433 -53.685 1.00 46.91 68 TYR A CA 1
ATOM 549 C C . TYR A 1 68 ? 40.443 -6.478 -53.494 1.00 46.91 68 TYR A C 1
ATOM 551 O O . TYR A 1 68 ? 39.634 -6.694 -52.598 1.00 46.91 68 TYR A O 1
ATOM 559 N N . LEU A 1 69 ? 40.326 -5.419 -54.304 1.00 45.28 69 LEU A N 1
ATOM 560 C CA . LEU A 1 69 ? 39.318 -4.366 -54.111 1.00 45.28 69 LEU A CA 1
ATOM 561 C C . LEU A 1 69 ? 38.093 -4.506 -55.034 1.00 45.28 69 LEU A C 1
ATOM 563 O O . LEU A 1 69 ? 37.056 -3.905 -54.761 1.00 45.28 69 LEU A O 1
ATOM 567 N N . ILE A 1 70 ? 38.195 -5.289 -56.116 1.00 48.59 70 ILE A N 1
ATOM 568 C CA . ILE A 1 70 ? 37.149 -5.415 -57.144 1.00 48.59 70 ILE A CA 1
ATOM 569 C C . ILE A 1 70 ? 37.063 -6.863 -57.652 1.00 48.59 70 ILE A C 1
ATOM 571 O O . ILE A 1 70 ? 37.421 -7.150 -58.792 1.00 48.59 70 ILE A O 1
ATOM 575 N N . ASN A 1 71 ? 36.594 -7.804 -56.831 1.00 42.44 71 ASN A N 1
ATOM 576 C CA . ASN A 1 71 ? 36.193 -9.108 -57.364 1.00 42.44 71 ASN A CA 1
ATOM 577 C C . ASN A 1 71 ? 34.847 -9.549 -56.780 1.00 42.44 71 ASN A C 1
ATOM 579 O O . ASN A 1 71 ? 34.719 -9.801 -55.583 1.00 42.44 71 ASN A O 1
ATOM 583 N N . GLU A 1 72 ? 33.825 -9.612 -57.639 1.00 46.50 72 GLU A N 1
ATOM 584 C CA . GLU A 1 72 ? 32.451 -10.004 -57.288 1.00 46.50 72 GLU A CA 1
ATOM 585 C C . GLU A 1 72 ? 32.313 -11.506 -56.967 1.00 46.50 72 GLU A C 1
ATOM 587 O O . GLU A 1 72 ? 31.267 -11.937 -56.481 1.00 46.50 72 GLU A O 1
ATOM 592 N N . ALA A 1 73 ? 33.366 -12.305 -57.165 1.00 45.53 73 ALA A N 1
ATOM 593 C CA . ALA A 1 73 ? 33.358 -13.747 -56.951 1.00 45.53 73 ALA A CA 1
ATOM 594 C C . ALA A 1 73 ? 34.608 -14.222 -56.185 1.00 45.53 73 ALA A C 1
ATOM 596 O O . ALA A 1 73 ? 35.532 -14.784 -56.756 1.00 45.53 73 ALA A O 1
ATOM 597 N N . ASP A 1 74 ? 34.555 -14.023 -54.869 1.00 44.97 74 ASP A N 1
ATOM 598 C CA . ASP A 1 74 ? 35.219 -14.830 -53.838 1.00 44.97 74 ASP A CA 1
ATOM 599 C C . ASP A 1 74 ? 36.761 -14.757 -53.674 1.00 44.97 74 ASP A C 1
ATOM 601 O O . ASP A 1 74 ? 37.527 -14.490 -54.596 1.00 44.97 74 ASP A O 1
ATOM 605 N N . ILE A 1 75 ? 37.175 -15.122 -52.448 1.00 44.34 75 ILE A N 1
ATOM 606 C CA . ILE A 1 75 ? 38.524 -15.453 -51.935 1.00 44.34 75 ILE A CA 1
ATOM 607 C C . ILE A 1 75 ? 39.293 -14.341 -51.158 1.00 44.34 75 ILE A C 1
ATOM 609 O O . ILE A 1 75 ? 40.061 -13.553 -51.697 1.00 44.34 75 ILE A O 1
ATOM 613 N N . GLN A 1 76 ? 39.152 -14.409 -49.822 1.00 40.44 76 GLN A N 1
ATOM 614 C CA . GLN A 1 76 ? 40.118 -14.053 -48.754 1.00 40.44 76 GLN A CA 1
ATOM 615 C C . GLN A 1 76 ? 40.613 -12.596 -48.580 1.00 40.44 76 GLN A C 1
ATOM 617 O O . GLN A 1 76 ? 41.812 -12.341 -48.520 1.00 40.44 76 GLN A O 1
ATOM 622 N N . GLY A 1 77 ? 39.689 -11.676 -48.275 1.00 46.09 77 GLY A N 1
ATOM 623 C CA . GLY A 1 77 ? 39.989 -10.538 -47.389 1.00 46.09 77 GLY A CA 1
ATOM 624 C C . GLY A 1 77 ? 40.250 -9.184 -48.053 1.00 46.09 77 GLY A C 1
ATOM 625 O O . GLY A 1 77 ? 41.381 -8.725 -48.086 1.00 46.09 77 GLY A O 1
ATOM 626 N N . LEU A 1 78 ? 39.182 -8.509 -48.484 1.00 43.56 78 LEU A N 1
ATOM 627 C CA . LEU A 1 78 ? 38.653 -7.264 -47.901 1.00 43.56 78 LEU A CA 1
ATOM 628 C C . LEU A 1 78 ? 37.270 -6.968 -48.529 1.00 43.56 78 LEU A C 1
ATOM 630 O O . LEU A 1 78 ? 37.068 -7.291 -49.697 1.00 43.56 78 LEU A O 1
ATOM 634 N N . PRO A 1 79 ? 36.277 -6.432 -47.796 1.00 53.94 79 PRO A N 1
ATOM 635 C CA . PRO A 1 79 ? 34.895 -6.849 -48.013 1.00 53.94 79 PRO A CA 1
ATOM 636 C C . PRO A 1 79 ? 34.045 -5.726 -48.610 1.00 53.94 79 PRO A C 1
ATOM 638 O O . PRO A 1 79 ? 34.072 -4.603 -48.126 1.00 53.94 79 PRO A O 1
ATOM 641 N N . ARG A 1 80 ? 33.237 -6.053 -49.626 1.00 58.25 80 ARG A N 1
ATOM 642 C CA . ARG A 1 80 ? 31.766 -5.943 -49.573 1.00 58.25 80 ARG A CA 1
ATOM 643 C C . ARG A 1 80 ? 31.202 -4.734 -48.782 1.00 58.25 80 ARG A C 1
ATOM 645 O O . ARG A 1 80 ? 30.273 -4.888 -47.988 1.00 58.25 80 ARG A O 1
ATOM 652 N N . ILE A 1 81 ? 31.749 -3.537 -49.025 1.00 59.81 81 ILE A N 1
ATOM 653 C CA . ILE A 1 81 ? 31.430 -2.266 -48.343 1.00 59.81 81 ILE A CA 1
ATOM 654 C C . ILE A 1 81 ? 29.911 -2.067 -48.332 1.00 59.81 81 ILE A C 1
ATOM 656 O O . ILE A 1 81 ? 29.299 -1.928 -47.271 1.00 59.81 81 ILE A O 1
ATOM 660 N N . GLY A 1 82 ? 29.285 -2.202 -49.501 1.00 62.06 82 GLY A N 1
ATOM 661 C CA . GLY A 1 82 ? 27.841 -2.136 -49.652 1.00 62.06 82 GLY A CA 1
ATOM 662 C C . GLY A 1 82 ? 27.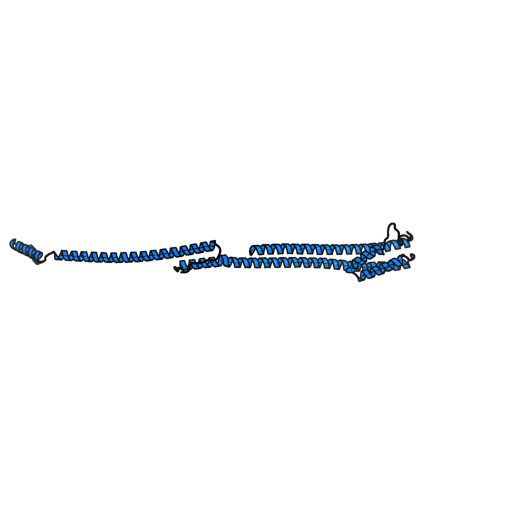051 -3.210 -48.896 1.00 62.06 82 GLY A C 1
ATOM 663 O O . GLY A 1 82 ? 25.996 -2.917 -48.347 1.00 62.06 82 GLY A O 1
ATOM 664 N N . THR A 1 83 ? 27.506 -4.460 -48.815 1.00 69.00 83 THR A N 1
ATOM 665 C CA . THR A 1 83 ? 26.690 -5.529 -48.202 1.00 69.00 83 THR A CA 1
ATOM 666 C C . THR A 1 83 ? 26.850 -5.651 -46.689 1.00 69.00 83 THR A C 1
ATOM 668 O O . THR A 1 83 ? 25.939 -6.169 -46.052 1.00 69.00 83 THR A O 1
ATOM 671 N N . GLU A 1 84 ? 27.958 -5.181 -46.104 1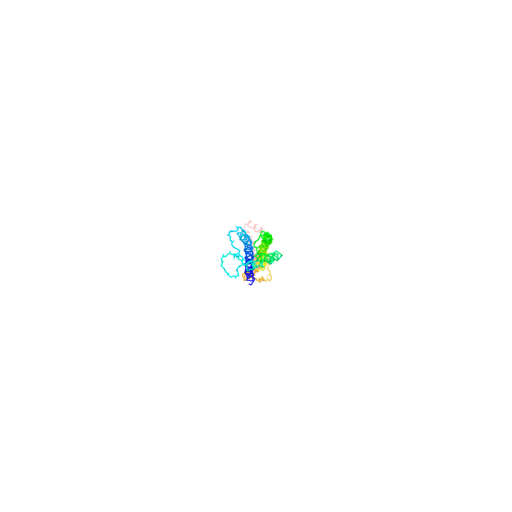.00 72.94 84 GLU A N 1
ATOM 672 C CA . GLU A 1 84 ? 28.173 -5.246 -44.648 1.00 72.94 84 GLU A CA 1
ATOM 673 C C . GLU A 1 84 ? 28.043 -3.887 -43.953 1.00 72.94 84 GLU A C 1
ATOM 675 O O . GLU A 1 84 ? 27.341 -3.792 -42.943 1.00 72.94 84 GLU A O 1
ATOM 680 N N . MET A 1 85 ? 28.616 -2.806 -44.499 1.00 80.00 85 MET A N 1
ATOM 681 C CA . MET A 1 85 ? 28.508 -1.492 -43.852 1.00 80.00 85 MET A CA 1
ATOM 682 C C . MET A 1 85 ? 27.103 -0.905 -43.991 1.00 80.00 85 MET A C 1
ATOM 684 O O . MET A 1 85 ? 26.580 -0.377 -43.013 1.00 80.00 85 MET A O 1
ATOM 688 N N . ILE A 1 86 ? 26.444 -1.024 -45.153 1.00 85.81 86 ILE A N 1
ATOM 689 C CA . ILE A 1 86 ? 25.117 -0.409 -45.360 1.00 85.81 86 ILE A CA 1
ATOM 690 C C . ILE A 1 86 ? 24.075 -0.918 -44.348 1.00 85.81 86 ILE A C 1
ATOM 692 O O . ILE A 1 86 ? 23.382 -0.075 -43.772 1.00 85.81 86 ILE A O 1
ATOM 696 N N . PRO A 1 87 ? 23.927 -2.231 -44.068 1.00 88.31 87 PRO A N 1
ATOM 697 C CA . PRO A 1 87 ? 23.000 -2.692 -43.033 1.00 88.31 87 PRO A CA 1
ATOM 698 C C . PRO A 1 87 ? 23.308 -2.133 -41.640 1.00 88.31 87 PRO A C 1
ATOM 700 O O . PRO A 1 87 ? 22.384 -1.737 -40.927 1.00 88.31 87 PRO A O 1
ATOM 703 N N . ALA A 1 88 ? 24.586 -2.055 -41.258 1.00 86.50 88 ALA A N 1
ATOM 704 C CA . ALA A 1 88 ? 24.986 -1.498 -39.968 1.00 86.50 88 ALA A CA 1
ATOM 705 C C . ALA A 1 88 ? 24.731 0.007 -39.868 1.00 86.50 88 ALA A C 1
ATOM 707 O O . ALA A 1 88 ? 24.215 0.460 -38.847 1.00 86.50 88 ALA A O 1
ATOM 708 N N . VAL A 1 89 ? 25.011 0.763 -40.931 1.00 89.19 89 VAL A N 1
ATOM 709 C CA . VAL A 1 89 ? 24.706 2.198 -41.012 1.00 89.19 89 VAL A CA 1
ATOM 710 C C . VAL A 1 89 ? 23.196 2.410 -40.930 1.00 89.19 89 VAL A C 1
ATOM 712 O O . VAL A 1 89 ? 22.719 3.173 -40.097 1.00 89.19 89 VAL A O 1
ATOM 715 N N . ARG A 1 90 ? 22.401 1.659 -41.702 1.00 89.88 90 ARG A N 1
ATOM 716 C CA . ARG A 1 90 ? 20.930 1.749 -41.654 1.00 89.88 90 ARG A CA 1
ATOM 717 C C . ARG A 1 90 ? 20.362 1.438 -40.271 1.00 89.88 90 ARG A C 1
ATOM 719 O O . ARG A 1 90 ? 19.378 2.053 -39.873 1.00 89.88 90 ARG A O 1
ATOM 726 N N . ALA A 1 91 ? 20.976 0.524 -39.527 1.00 88.25 91 ALA A N 1
ATOM 727 C CA . ALA A 1 91 ? 20.559 0.201 -38.167 1.00 88.25 91 ALA A CA 1
ATOM 728 C C . ALA A 1 91 ? 20.832 1.327 -37.146 1.00 88.25 91 ALA A C 1
ATOM 730 O O . ALA A 1 91 ? 20.257 1.300 -36.060 1.00 88.25 91 ALA A O 1
ATOM 731 N N . LEU A 1 92 ? 21.671 2.317 -37.474 1.00 88.62 92 LEU A N 1
ATOM 732 C CA . LEU A 1 92 ? 21.913 3.508 -36.647 1.00 88.62 92 LEU A CA 1
ATOM 733 C C . LEU A 1 92 ? 20.965 4.673 -36.978 1.00 88.62 92 LEU A C 1
ATOM 735 O O . LEU A 1 92 ? 20.882 5.632 -36.208 1.00 88.62 92 LEU A O 1
ATOM 739 N N . ARG A 1 93 ? 20.205 4.575 -38.077 1.00 90.88 93 ARG A N 1
ATOM 740 C CA . ARG A 1 93 ? 19.373 5.667 -38.609 1.00 90.88 93 ARG A CA 1
ATOM 741 C C . ARG A 1 93 ? 18.319 6.175 -37.631 1.00 90.88 93 ARG A C 1
ATOM 743 O O . ARG A 1 93 ? 17.987 7.351 -37.657 1.00 90.88 93 ARG A O 1
ATOM 750 N N . GLU A 1 94 ? 17.821 5.305 -36.755 1.00 88.25 94 GLU A N 1
ATOM 751 C CA . GLU A 1 94 ? 16.858 5.672 -35.709 1.00 88.25 94 GLU A CA 1
ATOM 752 C C . GLU A 1 94 ? 17.406 6.757 -34.764 1.00 88.25 94 GLU A C 1
ATOM 754 O O . GLU A 1 94 ? 16.647 7.575 -34.256 1.00 88.25 94 GLU A O 1
ATOM 759 N N . VAL A 1 95 ? 18.722 6.772 -34.530 1.00 87.50 95 VAL A N 1
ATOM 760 C CA . VAL A 1 95 ? 19.364 7.665 -33.553 1.00 87.50 95 VAL A CA 1
ATOM 761 C C . VAL A 1 95 ? 20.149 8.793 -34.217 1.00 87.50 95 VAL A C 1
ATOM 763 O O . VAL A 1 95 ? 20.263 9.880 -33.655 1.00 87.50 95 VAL A O 1
ATOM 766 N N . ALA A 1 96 ? 20.712 8.534 -35.394 1.00 91.75 96 ALA A N 1
ATOM 767 C CA . ALA A 1 96 ? 21.615 9.447 -36.088 1.00 91.75 96 ALA A CA 1
ATOM 768 C C . ALA A 1 96 ? 21.282 9.499 -37.593 1.00 91.75 96 ALA A C 1
ATOM 770 O O . ALA A 1 96 ? 22.067 9.017 -38.411 1.00 91.75 96 ALA A O 1
ATOM 771 N N . PRO A 1 97 ? 20.090 9.995 -37.981 1.00 93.81 97 PRO A N 1
ATOM 772 C CA . PRO A 1 97 ? 19.617 9.917 -39.364 1.00 93.81 97 PRO A CA 1
ATOM 773 C C . PRO A 1 97 ? 20.502 10.703 -40.337 1.00 93.81 97 PRO A C 1
ATOM 775 O O . PRO A 1 97 ? 20.849 10.180 -41.391 1.00 93.81 97 PRO A O 1
ATOM 778 N N . GLU A 1 98 ? 20.918 11.910 -39.952 1.00 94.38 98 GLU A N 1
ATOM 779 C CA . GLU A 1 98 ? 21.770 12.787 -40.764 1.00 94.38 98 GLU A CA 1
ATOM 780 C C . GLU A 1 98 ? 23.151 12.166 -40.995 1.00 94.38 98 GLU A C 1
ATOM 782 O O . GLU A 1 98 ? 23.629 12.098 -42.126 1.00 94.38 98 GLU A O 1
ATOM 787 N N . GLU A 1 99 ? 23.772 11.633 -39.940 1.00 94.88 99 GLU A N 1
ATOM 788 C CA . GLU A 1 99 ? 25.062 10.955 -40.047 1.00 94.88 99 GLU A CA 1
ATOM 789 C C . GLU A 1 99 ? 24.963 9.686 -40.892 1.00 94.88 99 GLU A C 1
ATOM 791 O O . GLU A 1 99 ? 25.879 9.384 -41.649 1.00 94.88 99 GLU A O 1
ATOM 796 N N . CYS A 1 100 ? 23.857 8.944 -40.793 1.00 92.75 100 CYS A N 1
ATOM 797 C CA . CYS A 1 100 ? 23.645 7.759 -41.617 1.00 92.75 100 CYS A CA 1
ATOM 798 C C . CYS A 1 100 ? 23.527 8.116 -43.096 1.00 92.75 100 CYS A C 1
ATOM 800 O O . CYS A 1 100 ? 24.161 7.464 -43.922 1.00 92.75 100 CYS A O 1
ATOM 802 N N . ASP A 1 101 ? 22.750 9.144 -43.435 1.00 94.62 101 ASP A N 1
ATOM 803 C CA . ASP A 1 101 ? 22.579 9.578 -44.821 1.00 94.62 101 ASP A CA 1
ATOM 804 C C . ASP A 1 101 ? 23.911 10.114 -45.397 1.00 94.62 101 ASP A C 1
ATOM 806 O O . ASP A 1 101 ? 24.263 9.799 -46.541 1.00 94.62 101 ASP A O 1
ATOM 810 N N . GLN A 1 102 ? 24.719 10.806 -44.581 1.00 93.94 102 GLN A N 1
ATOM 811 C CA . GLN A 1 102 ? 26.081 11.208 -44.946 1.00 93.94 102 GLN A CA 1
ATOM 812 C C . GLN A 1 102 ? 26.985 9.989 -45.182 1.00 93.94 102 GLN A C 1
ATOM 814 O O . GLN A 1 102 ? 27.585 9.866 -46.245 1.00 93.94 102 GLN A O 1
ATOM 819 N N . ILE A 1 103 ? 27.040 9.035 -44.246 1.00 92.00 103 ILE A N 1
ATOM 820 C CA . ILE A 1 103 ? 27.881 7.835 -44.381 1.00 92.00 103 ILE A CA 1
ATOM 821 C C . ILE A 1 103 ? 27.482 7.017 -45.618 1.00 92.00 103 ILE A C 1
ATOM 823 O O . ILE A 1 103 ? 28.357 6.527 -46.327 1.00 92.00 103 ILE A O 1
ATOM 827 N N . LEU A 1 104 ? 26.186 6.880 -45.919 1.00 92.12 104 LEU A N 1
ATOM 828 C CA . LEU A 1 104 ? 25.715 6.176 -47.120 1.00 92.12 104 LEU A CA 1
ATOM 829 C C . LEU A 1 104 ? 26.140 6.883 -48.416 1.00 92.12 104 LEU A C 1
ATOM 831 O O . LEU A 1 104 ? 26.510 6.220 -49.390 1.00 92.12 104 LEU A O 1
ATOM 835 N N . THR A 1 105 ? 26.118 8.217 -48.421 1.00 93.62 105 THR A N 1
ATOM 836 C CA . THR A 1 105 ? 26.598 9.026 -49.550 1.00 93.62 105 THR A CA 1
ATOM 837 C C . THR A 1 105 ? 28.095 8.806 -49.766 1.00 93.62 105 THR A C 1
ATOM 839 O O . THR A 1 105 ? 28.513 8.465 -50.873 1.00 93.62 105 THR A O 1
ATOM 842 N N . ASN A 1 106 ? 28.890 8.887 -48.697 1.00 91.38 106 ASN A N 1
ATOM 843 C CA . ASN A 1 106 ? 30.330 8.651 -48.751 1.00 91.38 106 ASN A CA 1
ATOM 844 C C . ASN A 1 106 ? 30.672 7.208 -49.155 1.00 91.38 106 ASN A C 1
ATOM 846 O O . ASN A 1 106 ? 31.598 6.996 -49.929 1.00 91.38 106 ASN A O 1
ATOM 850 N N . ILE A 1 107 ? 29.918 6.202 -48.687 1.00 87.06 107 ILE A N 1
ATOM 851 C CA . ILE A 1 107 ? 30.085 4.803 -49.121 1.00 87.06 107 ILE A CA 1
ATOM 852 C C . ILE A 1 107 ? 29.932 4.696 -50.642 1.00 87.06 107 ILE A C 1
ATOM 854 O O . ILE A 1 107 ? 30.764 4.076 -51.298 1.00 87.06 107 ILE A O 1
ATOM 858 N N . THR A 1 108 ? 28.915 5.347 -51.209 1.00 87.94 108 THR A N 1
ATOM 859 C CA . THR A 1 108 ? 28.678 5.346 -52.662 1.00 87.94 108 THR A CA 1
ATOM 860 C C . THR A 1 108 ? 29.833 6.019 -53.416 1.00 87.94 108 THR A C 1
ATOM 862 O O . THR A 1 108 ? 30.276 5.522 -54.452 1.00 87.94 108 THR A O 1
ATOM 865 N N . ALA A 1 109 ? 30.364 7.124 -52.881 1.00 88.50 109 ALA A N 1
ATOM 866 C CA . ALA A 1 109 ? 31.531 7.805 -53.443 1.00 88.50 109 ALA A CA 1
ATOM 867 C C . ALA A 1 109 ? 32.796 6.928 -53.386 1.00 88.50 109 ALA A C 1
ATOM 869 O O . ALA A 1 109 ? 33.521 6.826 -54.374 1.00 88.50 109 ALA A O 1
ATOM 870 N N . ILE A 1 110 ? 33.029 6.235 -52.268 1.00 84.25 110 ILE A N 1
ATOM 871 C CA . ILE A 1 110 ? 34.141 5.291 -52.094 1.00 84.25 110 ILE A CA 1
ATOM 872 C C . ILE A 1 110 ? 34.035 4.132 -53.091 1.00 84.25 110 ILE A C 1
ATOM 874 O O . ILE A 1 110 ? 35.023 3.803 -53.746 1.00 84.25 110 ILE A O 1
ATOM 878 N N . GLU A 1 111 ? 32.850 3.540 -53.262 1.00 79.69 111 GLU A N 1
ATOM 879 C CA . GLU A 1 111 ? 32.626 2.462 -54.235 1.00 79.69 111 GLU A CA 1
ATOM 880 C C . GLU A 1 111 ? 32.918 2.906 -55.678 1.00 79.69 111 GLU A C 1
ATOM 882 O O . GLU A 1 111 ? 33.416 2.108 -56.475 1.00 79.69 111 GLU A O 1
ATOM 887 N N . ALA A 1 112 ? 32.656 4.173 -56.017 1.00 82.88 112 ALA A N 1
ATOM 888 C CA . ALA A 1 112 ? 33.022 4.745 -57.310 1.00 82.88 112 ALA A CA 1
ATOM 889 C C . ALA A 1 112 ? 34.539 4.985 -57.435 1.00 82.88 112 ALA A C 1
ATOM 891 O O . ALA A 1 112 ? 35.126 4.629 -58.457 1.00 82.88 112 ALA A O 1
ATOM 892 N N . LEU A 1 113 ? 35.183 5.536 -56.398 1.00 81.06 113 LEU A N 1
ATOM 893 C CA . LEU A 1 113 ? 36.624 5.828 -56.375 1.00 81.06 113 LEU A CA 1
ATOM 894 C C . LEU A 1 113 ? 37.484 4.564 -56.462 1.00 81.06 113 LEU A C 1
ATOM 896 O O . LEU A 1 113 ? 38.493 4.556 -57.161 1.00 81.06 113 LEU A O 1
ATOM 900 N N . ILE A 1 114 ? 37.075 3.482 -55.799 1.00 74.81 114 ILE A N 1
ATOM 901 C CA . ILE A 1 114 ? 37.812 2.211 -55.800 1.00 74.81 114 ILE A CA 1
ATOM 902 C C . ILE A 1 114 ? 37.871 1.580 -57.203 1.00 74.81 114 ILE A C 1
ATOM 904 O O . ILE A 1 114 ? 38.798 0.828 -57.493 1.00 74.81 114 ILE A O 1
ATOM 908 N N . ARG A 1 115 ? 36.924 1.902 -58.095 1.00 75.31 115 ARG A N 1
ATOM 909 C CA . ARG A 1 115 ? 36.907 1.416 -59.488 1.00 75.31 115 ARG A CA 1
ATOM 910 C C . ARG A 1 115 ? 37.868 2.169 -60.412 1.00 75.31 115 ARG A C 1
ATOM 912 O O . ARG A 1 115 ? 38.090 1.727 -61.538 1.00 75.31 115 ARG A O 1
ATOM 919 N N . LEU A 1 116 ? 38.398 3.308 -59.972 1.00 77.06 116 LEU A N 1
ATOM 920 C CA . LEU A 1 116 ? 39.339 4.113 -60.744 1.00 77.06 116 LEU A CA 1
ATOM 921 C C . LEU A 1 116 ? 40.763 3.539 -60.652 1.00 77.06 116 LEU A C 1
ATOM 923 O O . LEU A 1 116 ? 41.091 2.830 -59.698 1.00 77.06 116 LEU A O 1
ATOM 927 N N . PRO A 1 117 ? 41.644 3.841 -61.625 1.00 73.75 117 PRO A N 1
ATOM 928 C CA . PRO A 1 117 ? 43.046 3.456 -61.535 1.00 73.75 117 PRO A CA 1
ATOM 929 C C . PRO A 1 117 ? 43.693 4.061 -60.289 1.00 73.75 117 PRO A C 1
ATOM 931 O O . PRO A 1 117 ? 43.463 5.221 -59.942 1.00 73.75 117 PRO A O 1
ATOM 934 N N . VAL A 1 118 ? 44.538 3.278 -59.627 1.00 73.69 118 VAL A N 1
ATOM 935 C CA . VAL A 1 118 ? 45.225 3.724 -58.418 1.00 73.69 118 VAL A CA 1
ATOM 936 C C . VAL A 1 118 ? 46.219 4.838 -58.747 1.00 73.69 118 VAL A C 1
ATOM 938 O O . VAL A 1 118 ? 47.145 4.659 -59.535 1.00 73.69 118 VAL A O 1
ATOM 941 N N . SER A 1 119 ? 46.014 5.993 -58.117 1.00 77.50 119 SER A N 1
ATOM 942 C CA . SER A 1 119 ? 46.846 7.191 -58.229 1.00 77.50 119 SER A CA 1
ATOM 943 C C . SER A 1 119 ? 46.908 7.922 -56.884 1.00 77.50 119 SER A C 1
ATOM 945 O O . SER A 1 119 ? 46.056 7.707 -56.015 1.00 77.50 119 SER A O 1
ATOM 947 N N . GLU A 1 120 ? 47.899 8.802 -56.703 1.00 79.19 120 GLU A N 1
ATOM 948 C CA . GLU A 1 120 ? 47.981 9.660 -55.509 1.00 79.19 120 GLU A CA 1
ATOM 949 C C . GLU A 1 120 ? 46.768 10.594 -55.382 1.00 79.19 120 GLU A C 1
ATOM 951 O O . GLU A 1 120 ? 46.278 10.832 -54.280 1.00 79.19 120 GLU A O 1
ATOM 956 N N . GLU A 1 121 ? 46.235 11.071 -56.508 1.00 85.19 121 GLU A N 1
ATOM 957 C CA . GLU A 1 121 ? 45.035 11.910 -56.545 1.00 85.19 121 GLU A CA 1
ATOM 958 C C . GLU A 1 121 ? 43.797 11.144 -56.051 1.00 85.19 121 GLU A C 1
ATOM 960 O O . GLU A 1 121 ? 43.081 11.615 -55.164 1.00 85.19 121 GLU A O 1
ATOM 965 N N . ASN A 1 122 ? 43.597 9.916 -56.539 1.00 81.56 122 ASN A N 1
ATOM 966 C CA . ASN A 1 122 ? 42.488 9.063 -56.113 1.00 81.56 122 ASN A CA 1
ATOM 967 C C . ASN A 1 122 ? 42.659 8.588 -54.660 1.00 81.56 122 ASN A C 1
ATOM 969 O O . ASN A 1 122 ? 41.666 8.463 -53.944 1.00 81.56 122 ASN A O 1
ATOM 973 N N . LEU A 1 123 ? 43.900 8.396 -54.179 1.00 80.88 123 LEU A N 1
ATOM 974 C CA . LEU A 1 123 ? 44.171 8.170 -52.750 1.00 80.88 123 LEU A CA 1
ATOM 975 C C . LEU A 1 123 ? 43.713 9.360 -51.907 1.00 80.88 123 LEU A C 1
ATOM 977 O O . LEU A 1 123 ? 43.084 9.171 -50.867 1.00 80.88 123 LEU A O 1
ATOM 981 N N . ALA A 1 124 ? 44.056 10.579 -52.322 1.00 84.94 124 ALA A N 1
ATOM 982 C CA . ALA A 1 124 ? 43.697 11.782 -51.585 1.00 84.94 124 ALA A CA 1
ATOM 983 C C . ALA A 1 124 ? 42.173 11.964 -51.522 1.00 84.94 124 ALA A C 1
ATOM 985 O O . ALA A 1 124 ? 41.646 12.303 -50.460 1.00 84.94 124 ALA A O 1
ATOM 986 N N . ALA A 1 125 ? 41.462 11.689 -52.621 1.00 88.06 125 ALA A N 1
ATOM 987 C CA . ALA A 1 125 ? 40.000 11.681 -52.651 1.00 88.06 125 ALA A CA 1
ATOM 988 C C . ALA A 1 125 ? 39.412 10.605 -51.720 1.00 88.06 125 ALA A C 1
ATOM 990 O O . ALA A 1 125 ? 38.569 10.919 -50.882 1.00 88.06 125 ALA A O 1
ATOM 991 N N . LEU A 1 126 ? 39.920 9.369 -51.784 1.00 86.19 126 LEU A N 1
ATOM 992 C CA . LEU A 1 126 ? 39.482 8.270 -50.918 1.00 86.19 126 LEU A CA 1
ATOM 993 C C . LEU A 1 126 ? 39.664 8.605 -49.432 1.00 86.19 126 LEU A C 1
ATOM 995 O O . LEU A 1 126 ? 38.753 8.401 -48.631 1.00 86.19 126 LEU A O 1
ATOM 999 N N . LYS A 1 127 ? 40.823 9.159 -49.057 1.00 87.44 127 LYS A N 1
ATOM 1000 C CA . LYS A 1 127 ? 41.105 9.570 -47.676 1.00 87.44 127 LYS A CA 1
ATOM 1001 C C . LYS A 1 127 ? 40.137 10.634 -47.172 1.00 87.44 127 LYS A C 1
ATOM 1003 O O . LYS A 1 127 ? 39.761 10.586 -46.005 1.00 87.44 127 LYS A O 1
ATOM 1008 N N . ARG A 1 128 ? 39.712 11.576 -48.021 1.00 91.94 128 ARG A N 1
ATOM 1009 C CA . ARG A 1 128 ? 38.706 12.583 -47.640 1.00 91.94 128 ARG A CA 1
ATOM 1010 C C . ARG A 1 128 ? 37.362 11.937 -47.324 1.00 91.94 128 ARG A C 1
ATOM 1012 O O . ARG A 1 128 ? 36.782 12.251 -46.287 1.00 91.94 128 ARG A O 1
ATOM 1019 N N . GLU A 1 129 ? 36.905 11.015 -48.168 1.00 91.06 129 GLU A N 1
ATOM 1020 C CA . GLU A 1 129 ? 35.640 10.307 -47.948 1.00 91.06 129 GLU A CA 1
ATOM 1021 C C . GLU A 1 129 ? 35.679 9.450 -46.676 1.00 91.06 129 GLU A C 1
ATOM 1023 O O . GLU A 1 129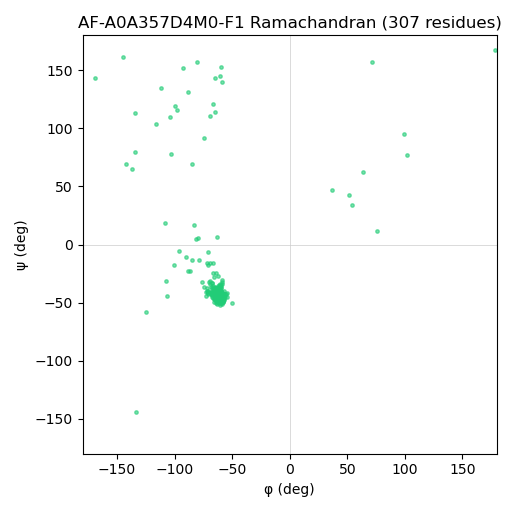 ? 34.768 9.533 -45.851 1.00 91.06 129 GLU A O 1
ATOM 1028 N N . LEU A 1 130 ? 36.763 8.690 -46.470 1.00 87.38 130 LEU A N 1
ATOM 1029 C CA . LEU A 1 130 ? 36.978 7.878 -45.267 1.00 87.38 130 LEU A CA 1
ATOM 1030 C C . LEU A 1 130 ? 37.060 8.736 -43.998 1.00 87.38 130 LEU A C 1
ATOM 1032 O O . LEU A 1 130 ? 36.457 8.394 -42.982 1.00 87.38 130 LEU A O 1
ATOM 1036 N N . TYR A 1 131 ? 37.745 9.880 -44.062 1.00 90.81 131 TYR A N 1
ATOM 1037 C CA . TYR A 1 131 ? 37.820 10.826 -42.950 1.00 90.81 131 TYR A CA 1
ATOM 1038 C C . TYR A 1 131 ? 36.447 11.418 -42.610 1.00 90.81 131 TYR A C 1
ATOM 1040 O O . TYR A 1 131 ? 36.077 11.502 -41.439 1.00 90.81 131 TYR A O 1
ATOM 1048 N N . SER A 1 132 ? 35.650 11.765 -43.623 1.00 92.88 132 SER A N 1
ATOM 1049 C CA . SER A 1 132 ? 34.283 12.236 -43.407 1.00 92.88 132 SER A CA 1
ATOM 1050 C C . SER A 1 132 ? 33.383 11.139 -42.820 1.00 92.88 132 SER A C 1
ATOM 1052 O O . SER A 1 132 ? 32.630 11.443 -41.894 1.00 92.88 132 SER A O 1
ATOM 1054 N N . ILE A 1 133 ? 33.519 9.870 -43.238 1.00 90.81 133 ILE A N 1
ATOM 1055 C CA . ILE A 1 133 ? 32.845 8.747 -42.562 1.00 90.81 133 ILE A CA 1
ATOM 1056 C C . ILE A 1 133 ? 33.292 8.656 -41.104 1.00 90.81 133 ILE A C 1
ATOM 1058 O O . ILE A 1 133 ? 32.437 8.476 -40.243 1.00 90.81 133 ILE A O 1
ATOM 1062 N N . SER A 1 134 ? 34.589 8.810 -40.806 1.00 89.25 134 SER A N 1
ATOM 1063 C CA . SER A 1 134 ? 35.112 8.771 -39.432 1.00 89.25 134 SER A CA 1
ATOM 1064 C C . SER A 1 134 ? 34.456 9.828 -38.533 1.00 89.25 134 SER A C 1
ATOM 1066 O O . SER A 1 134 ? 34.030 9.523 -37.422 1.00 89.25 134 SER A O 1
ATOM 1068 N N . ILE A 1 135 ? 34.301 11.061 -39.021 1.00 92.00 135 ILE A N 1
ATOM 1069 C CA . ILE A 1 135 ? 33.633 12.135 -38.267 1.00 92.00 135 ILE A CA 1
ATOM 1070 C C . ILE A 1 135 ? 32.149 11.812 -38.052 1.00 92.00 135 ILE A C 1
ATOM 1072 O O . ILE A 1 135 ? 31.630 11.932 -36.936 1.00 92.00 135 ILE A O 1
ATOM 1076 N N . SER A 1 136 ? 31.451 11.391 -39.109 1.00 92.12 136 SER A N 1
ATOM 1077 C CA . SER A 1 136 ? 30.027 11.063 -39.024 1.00 92.12 136 SER A CA 1
ATOM 1078 C C . SER A 1 136 ? 29.780 9.853 -38.122 1.00 92.12 136 SER A C 1
ATOM 1080 O O . SER A 1 136 ? 28.827 9.864 -37.343 1.00 92.12 136 SER A O 1
ATOM 1082 N N . ILE A 1 137 ? 30.649 8.837 -38.150 1.00 89.19 137 ILE A N 1
ATOM 1083 C CA . ILE A 1 137 ? 30.514 7.666 -37.281 1.00 89.19 137 ILE A CA 1
ATOM 1084 C C . ILE A 1 137 ? 30.835 8.008 -35.827 1.00 89.19 137 ILE A C 1
ATOM 1086 O O . ILE A 1 137 ? 30.127 7.530 -34.946 1.00 89.19 137 ILE A O 1
ATOM 1090 N N . ASP A 1 138 ? 31.817 8.867 -35.540 1.00 88.75 138 ASP A N 1
ATOM 1091 C CA . ASP A 1 138 ? 32.091 9.350 -34.176 1.00 88.75 138 ASP A CA 1
ATOM 1092 C C . ASP A 1 138 ? 30.911 10.148 -33.608 1.00 88.75 138 ASP A C 1
ATOM 1094 O O . ASP A 1 138 ? 30.504 9.961 -32.453 1.00 88.75 138 ASP A O 1
ATOM 1098 N N . THR A 1 139 ? 30.290 10.973 -34.448 1.00 90.88 139 THR A N 1
ATOM 1099 C CA . THR A 1 139 ? 29.075 11.712 -34.087 1.00 90.88 139 THR A CA 1
ATOM 1100 C C . THR A 1 139 ? 27.904 10.758 -33.826 1.00 90.88 139 THR A C 1
ATOM 1102 O O . THR A 1 139 ? 27.269 10.830 -32.770 1.00 90.88 139 THR A O 1
ATOM 1105 N N . ALA A 1 140 ? 27.663 9.794 -34.721 1.00 88.69 140 ALA A N 1
ATOM 1106 C CA . ALA A 1 140 ? 26.635 8.766 -34.550 1.00 88.69 140 ALA A CA 1
ATOM 1107 C C . ALA A 1 140 ? 26.880 7.895 -33.305 1.00 88.69 140 ALA A C 1
ATOM 1109 O O . ALA A 1 140 ? 25.936 7.531 -32.601 1.00 88.69 140 ALA A O 1
ATOM 1110 N N . THR A 1 141 ? 28.146 7.608 -32.988 1.00 87.00 141 THR A N 1
ATOM 1111 C CA . THR A 1 141 ? 28.559 6.896 -31.771 1.00 87.00 141 THR A CA 1
ATOM 1112 C C . THR A 1 141 ? 28.143 7.676 -30.535 1.00 87.00 141 THR A C 1
ATOM 1114 O O . THR A 1 141 ? 27.486 7.126 -29.654 1.00 87.00 141 THR A O 1
ATOM 1117 N N . SER A 1 142 ? 28.465 8.969 -30.493 1.00 88.44 142 SER A N 1
ATOM 1118 C CA . SER A 1 142 ? 28.133 9.846 -29.368 1.00 88.44 142 SER A CA 1
ATOM 1119 C C . SER A 1 142 ? 26.617 9.962 -29.175 1.00 88.44 142 SER A C 1
ATOM 1121 O O . SER A 1 142 ? 26.122 9.770 -28.064 1.00 88.44 142 SER A O 1
ATOM 1123 N N . LYS A 1 143 ? 25.854 10.169 -30.261 1.00 89.56 143 LYS A N 1
ATOM 1124 C CA . LYS A 1 143 ? 24.379 10.168 -30.224 1.00 89.56 143 LYS A CA 1
ATOM 1125 C C . LYS A 1 143 ? 23.822 8.826 -29.731 1.00 89.56 143 LYS A C 1
ATOM 1127 O O . LYS A 1 143 ? 22.919 8.806 -28.898 1.00 89.56 143 LYS A O 1
ATOM 1132 N N . SER A 1 144 ? 24.387 7.704 -30.183 1.00 84.06 144 SER A N 1
ATOM 1133 C CA . SER A 1 144 ? 23.998 6.361 -29.738 1.00 84.06 144 SER A CA 1
ATOM 1134 C C . SER A 1 144 ? 24.286 6.114 -28.256 1.00 84.06 144 SER A C 1
ATOM 1136 O O . SER A 1 144 ? 23.442 5.541 -27.561 1.00 84.06 144 SER A O 1
ATOM 1138 N N . ILE A 1 145 ? 25.443 6.549 -27.752 1.00 83.38 145 ILE A N 1
ATOM 1139 C CA . ILE A 1 145 ? 25.804 6.444 -26.331 1.00 83.38 145 ILE A CA 1
ATOM 1140 C C . ILE A 1 145 ? 24.840 7.276 -25.483 1.00 83.38 145 ILE A C 1
ATOM 1142 O O 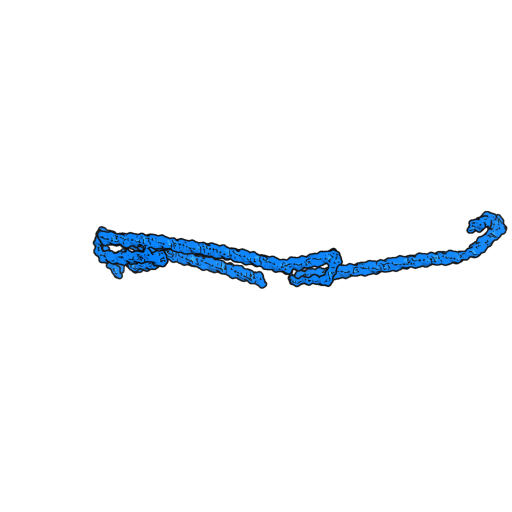. ILE A 1 145 ? 24.259 6.740 -24.542 1.00 83.38 145 ILE A O 1
ATOM 1146 N N . ASN A 1 146 ? 24.591 8.532 -25.859 1.00 86.62 146 ASN A N 1
ATOM 1147 C CA . ASN A 1 146 ? 23.670 9.411 -25.135 1.00 86.62 146 ASN A CA 1
ATOM 1148 C C . ASN A 1 146 ? 22.244 8.852 -25.120 1.00 86.62 146 ASN A C 1
ATOM 1150 O O . ASN A 1 146 ? 21.638 8.747 -24.059 1.00 86.62 146 ASN A O 1
ATOM 1154 N N . ALA A 1 147 ? 21.736 8.383 -26.264 1.00 83.88 147 ALA A N 1
ATOM 1155 C CA . ALA A 1 147 ? 20.421 7.749 -26.331 1.00 83.88 147 ALA A CA 1
ATOM 1156 C C . ALA A 1 147 ? 20.329 6.497 -25.442 1.00 83.88 147 ALA A C 1
ATOM 1158 O O . ALA A 1 147 ? 19.278 6.216 -24.869 1.00 83.88 147 ALA A O 1
ATOM 1159 N N . SER A 1 148 ? 21.424 5.744 -25.312 1.00 81.88 148 SER A N 1
ATOM 1160 C CA . SER A 1 148 ? 21.495 4.575 -24.428 1.00 81.88 148 SER A CA 1
ATOM 1161 C C . SER A 1 148 ? 21.505 4.979 -22.952 1.00 81.88 148 SER A C 1
ATOM 1163 O O . SER A 1 148 ? 20.799 4.378 -22.145 1.00 81.88 148 SER A O 1
ATOM 1165 N N . TYR A 1 149 ? 22.268 6.016 -22.608 1.00 81.81 149 TYR A N 1
ATOM 1166 C CA . TYR A 1 149 ? 22.337 6.571 -21.260 1.00 81.81 149 TYR A CA 1
ATOM 1167 C C . TYR A 1 149 ? 20.987 7.147 -20.809 1.00 81.81 149 TYR A C 1
ATOM 1169 O O . TYR A 1 149 ? 20.512 6.820 -19.720 1.00 81.81 149 TYR A O 1
ATOM 1177 N N . ASP A 1 150 ? 20.321 7.923 -21.667 1.00 84.31 150 ASP A N 1
ATOM 1178 C CA . ASP A 1 150 ? 18.988 8.479 -21.412 1.00 84.31 150 ASP A CA 1
ATOM 1179 C C . ASP A 1 150 ? 17.947 7.379 -21.208 1.00 84.31 150 ASP A C 1
ATOM 1181 O O . ASP A 1 150 ? 17.100 7.462 -20.319 1.00 84.31 150 ASP A O 1
ATOM 1185 N N . ALA A 1 151 ? 18.009 6.328 -22.027 1.00 79.62 151 ALA A N 1
ATOM 1186 C CA . ALA A 1 151 ? 17.109 5.188 -21.946 1.00 79.62 151 ALA A CA 1
ATOM 1187 C C . ALA A 1 151 ? 17.262 4.443 -20.605 1.00 79.62 151 ALA A C 1
ATOM 1189 O O . ALA A 1 151 ? 16.271 4.208 -19.908 1.00 79.62 151 ALA A O 1
ATOM 1190 N N . VAL A 1 152 ? 18.502 4.147 -20.199 1.00 80.06 152 VAL A N 1
ATOM 1191 C CA . VAL A 1 152 ? 18.800 3.499 -18.911 1.00 80.06 152 VAL A CA 1
ATOM 1192 C C . VAL A 1 152 ? 18.393 4.387 -17.734 1.00 80.06 152 VAL A C 1
ATOM 1194 O O . VAL A 1 152 ? 17.723 3.900 -16.824 1.00 80.06 152 VAL A O 1
ATOM 1197 N N . THR A 1 153 ? 18.721 5.680 -17.776 1.00 83.75 153 THR A N 1
ATOM 1198 C CA . THR A 1 153 ? 18.400 6.638 -16.704 1.00 83.75 153 THR A CA 1
ATOM 1199 C C . THR A 1 153 ? 16.889 6.803 -16.538 1.00 83.75 153 THR A C 1
ATOM 1201 O O . THR A 1 153 ? 16.363 6.673 -15.435 1.00 83.75 153 THR A O 1
ATOM 1204 N N . ARG A 1 154 ? 16.137 6.967 -17.636 1.00 81.69 154 ARG A N 1
ATOM 1205 C CA . ARG A 1 154 ? 14.665 7.002 -17.576 1.00 81.69 154 ARG A CA 1
ATOM 1206 C C . ARG A 1 154 ? 14.089 5.712 -17.008 1.00 81.69 154 ARG A C 1
ATOM 1208 O O . ARG A 1 154 ? 13.139 5.756 -16.229 1.00 81.69 154 ARG A O 1
ATOM 1215 N N . SER A 1 155 ? 14.657 4.564 -17.378 1.00 78.06 155 SER A N 1
ATOM 1216 C CA . SER A 1 155 ? 14.218 3.281 -16.836 1.00 78.06 155 SER A CA 1
ATOM 1217 C C . SER A 1 155 ? 14.502 3.158 -15.334 1.00 78.06 155 SER A C 1
ATOM 1219 O O . SER A 1 155 ? 13.671 2.597 -14.614 1.00 78.06 155 SER A O 1
ATOM 1221 N N . SER A 1 156 ? 15.636 3.666 -14.839 1.00 78.25 156 SER A N 1
ATOM 1222 C CA . SER A 1 156 ? 15.951 3.665 -13.405 1.00 78.25 156 SER A CA 1
ATOM 1223 C C . SER A 1 156 ? 15.090 4.650 -12.616 1.00 78.25 156 SER A C 1
ATOM 1225 O O . SER A 1 156 ? 14.609 4.302 -11.535 1.00 78.25 156 SER A O 1
ATOM 1227 N N . ASP A 1 157 ? 14.832 5.837 -13.163 1.00 83.38 157 ASP A N 1
ATOM 1228 C CA . ASP A 1 157 ? 13.985 6.854 -12.533 1.00 83.38 157 ASP A CA 1
ATOM 1229 C C . ASP A 1 157 ? 12.544 6.365 -12.427 1.00 83.38 157 ASP A C 1
ATOM 1231 O O . ASP A 1 157 ? 11.939 6.409 -11.353 1.00 83.38 157 ASP A O 1
ATOM 1235 N N . PHE A 1 158 ? 12.015 5.797 -13.514 1.00 78.19 158 PHE A N 1
ATOM 1236 C CA . PHE A 1 158 ? 10.693 5.186 -13.514 1.00 78.19 158 PHE A CA 1
ATOM 1237 C C . PHE A 1 158 ? 10.609 4.027 -12.507 1.00 78.19 158 PHE A C 1
ATOM 1239 O O . PHE A 1 158 ? 9.637 3.929 -11.753 1.00 78.19 158 PHE A O 1
ATOM 1246 N N . SER A 1 159 ? 11.635 3.165 -12.439 1.00 78.31 159 SER A N 1
ATOM 1247 C CA . SER A 1 159 ? 11.698 2.083 -11.445 1.00 78.31 159 SER A CA 1
ATOM 1248 C C . SER A 1 159 ? 11.642 2.637 -10.018 1.00 78.31 159 SER A C 1
ATOM 1250 O O . SER A 1 159 ? 10.829 2.182 -9.211 1.00 78.31 159 SER A O 1
ATOM 1252 N N . THR A 1 160 ? 12.437 3.663 -9.717 1.00 82.50 160 THR A N 1
ATOM 1253 C CA . THR A 1 160 ? 12.477 4.307 -8.398 1.00 82.50 160 THR A CA 1
ATOM 1254 C C . THR A 1 160 ? 11.132 4.939 -8.039 1.00 82.50 160 THR A C 1
ATOM 1256 O O . THR A 1 160 ? 10.605 4.686 -6.953 1.00 82.50 160 THR A O 1
ATOM 1259 N N . ALA A 1 161 ? 10.520 5.676 -8.969 1.00 83.25 161 ALA A N 1
ATOM 1260 C CA . ALA A 1 161 ? 9.200 6.271 -8.784 1.00 83.25 161 ALA A CA 1
ATOM 1261 C C . ALA A 1 161 ? 8.121 5.206 -8.523 1.00 83.25 161 ALA A C 1
ATOM 1263 O O . ALA A 1 161 ? 7.334 5.336 -7.587 1.00 83.25 161 ALA A O 1
ATOM 1264 N N . SER A 1 162 ? 8.116 4.112 -9.291 1.00 78.00 162 SER A N 1
ATOM 1265 C CA . SER A 1 162 ? 7.145 3.023 -9.116 1.00 78.00 162 SER A CA 1
ATOM 1266 C C . SER A 1 162 ? 7.269 2.325 -7.753 1.00 78.00 162 SER A C 1
ATOM 1268 O O . SER A 1 162 ? 6.254 2.010 -7.124 1.00 78.00 162 SER A O 1
ATOM 1270 N N . LYS A 1 163 ? 8.500 2.147 -7.247 1.00 81.00 163 LYS A N 1
ATOM 1271 C CA . LYS A 1 163 ? 8.760 1.610 -5.902 1.00 81.00 163 LYS A CA 1
ATOM 1272 C C . LYS A 1 163 ? 8.223 2.547 -4.824 1.00 81.00 163 LYS A C 1
ATOM 1274 O O . LYS A 1 163 ? 7.514 2.084 -3.933 1.00 81.00 163 LYS A O 1
ATOM 1279 N N . LEU A 1 164 ? 8.495 3.851 -4.929 1.00 85.62 164 LEU A N 1
ATOM 1280 C CA . LEU A 1 164 ? 7.983 4.853 -3.987 1.00 85.62 164 LEU A CA 1
ATOM 1281 C C . LEU A 1 164 ? 6.452 4.885 -3.962 1.00 85.62 164 LEU A C 1
ATOM 1283 O O . LEU A 1 164 ? 5.860 4.823 -2.887 1.00 85.62 164 LEU A O 1
ATOM 1287 N N . ILE A 1 165 ? 5.805 4.905 -5.131 1.00 83.50 165 ILE A N 1
ATOM 1288 C CA . ILE A 1 165 ? 4.339 4.875 -5.240 1.00 83.50 165 ILE A CA 1
ATOM 1289 C C . ILE A 1 165 ? 3.776 3.610 -4.583 1.00 83.50 165 ILE A C 1
ATOM 1291 O O . ILE A 1 165 ? 2.828 3.691 -3.804 1.00 83.50 165 ILE A O 1
ATOM 1295 N N . THR A 1 166 ? 4.382 2.449 -4.846 1.00 80.88 166 THR A N 1
ATOM 1296 C CA . THR A 1 166 ? 3.950 1.179 -4.244 1.00 80.88 166 THR A CA 1
ATOM 1297 C C . THR A 1 166 ? 4.051 1.228 -2.719 1.00 80.88 166 THR A C 1
ATOM 1299 O O . THR A 1 166 ? 3.095 0.860 -2.042 1.00 80.88 166 THR A O 1
ATOM 1302 N N . VAL A 1 167 ? 5.160 1.736 -2.169 1.00 84.12 1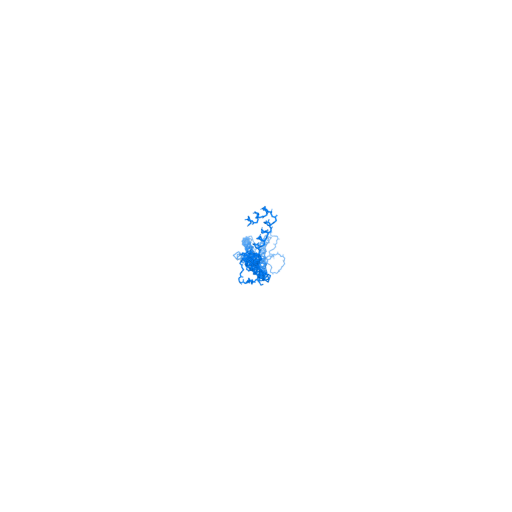67 VAL A N 1
ATOM 1303 C CA . VAL A 1 167 ? 5.344 1.889 -0.715 1.00 84.12 167 VAL A CA 1
ATOM 1304 C C . VAL A 1 167 ? 4.300 2.833 -0.112 1.00 84.12 167 VAL A C 1
ATOM 1306 O O . VAL A 1 167 ? 3.699 2.499 0.907 1.00 84.12 167 VAL A O 1
ATOM 1309 N N . ILE A 1 168 ? 4.035 3.978 -0.746 1.00 87.12 168 ILE A N 1
ATOM 1310 C CA . ILE A 1 168 ? 3.033 4.946 -0.275 1.00 87.12 168 ILE A CA 1
ATOM 1311 C C . ILE A 1 168 ? 1.635 4.315 -0.247 1.00 87.12 168 ILE A C 1
ATOM 1313 O O . ILE A 1 168 ? 0.938 4.420 0.761 1.00 87.12 168 ILE A O 1
ATOM 1317 N N . ILE A 1 169 ? 1.239 3.612 -1.313 1.00 82.50 169 ILE A N 1
ATOM 1318 C CA . ILE A 1 169 ? -0.057 2.917 -1.374 1.00 82.50 169 ILE A CA 1
ATOM 1319 C C . ILE A 1 169 ? -0.152 1.856 -0.271 1.00 82.50 169 ILE A C 1
ATOM 1321 O O . ILE A 1 169 ? -1.184 1.773 0.394 1.00 82.50 169 ILE A O 1
ATOM 1325 N N . SER A 1 170 ? 0.924 1.102 -0.016 1.00 80.69 170 SER A N 1
ATOM 1326 C CA . SER A 1 170 ? 0.960 0.121 1.076 1.00 80.69 170 SER A CA 1
ATOM 1327 C C . SER A 1 170 ? 0.756 0.779 2.441 1.00 80.69 170 SER A C 1
ATOM 1329 O O . SER A 1 170 ? -0.012 0.274 3.256 1.00 80.69 170 SER A O 1
ATOM 1331 N N . LEU A 1 171 ? 1.410 1.916 2.701 1.00 86.12 171 LEU A N 1
ATOM 1332 C CA . LEU A 1 171 ? 1.277 2.642 3.968 1.00 86.12 171 LEU A CA 1
ATOM 1333 C C . LEU A 1 171 ? -0.142 3.186 4.168 1.00 86.12 171 LEU A C 1
ATOM 1335 O O . LEU A 1 171 ? -0.709 3.036 5.251 1.00 86.12 171 LEU A O 1
ATOM 1339 N N . ILE A 1 172 ? -0.740 3.762 3.122 1.00 85.62 172 ILE A N 1
ATOM 1340 C CA . ILE A 1 172 ? -2.132 4.235 3.153 1.00 85.62 172 ILE A CA 1
ATOM 1341 C C . ILE A 1 172 ? -3.087 3.063 3.407 1.00 85.62 172 ILE A C 1
ATOM 1343 O O . ILE A 1 172 ? -3.996 3.169 4.234 1.00 85.62 172 ILE A O 1
ATOM 1347 N N . ALA A 1 173 ? -2.868 1.922 2.751 1.00 80.56 173 ALA A N 1
ATOM 1348 C CA . ALA A 1 173 ? -3.661 0.720 2.972 1.00 80.56 173 ALA A CA 1
ATOM 1349 C C . ALA A 1 173 ? -3.565 0.250 4.431 1.00 80.56 173 ALA A C 1
ATOM 1351 O O . ALA A 1 173 ? -4.587 0.100 5.093 1.00 80.56 173 ALA A O 1
ATOM 1352 N N . ILE A 1 174 ? -2.358 0.114 4.987 1.00 82.56 174 ILE A N 1
ATOM 1353 C CA . ILE A 1 174 ? -2.164 -0.272 6.396 1.00 82.56 174 ILE A CA 1
ATOM 1354 C C . ILE A 1 174 ? -2.850 0.719 7.349 1.00 82.56 174 ILE A C 1
ATOM 1356 O O . ILE A 1 174 ? -3.517 0.299 8.299 1.00 82.56 174 ILE A O 1
ATOM 1360 N N . GLY A 1 175 ? -2.723 2.025 7.095 1.00 86.12 175 GLY A N 1
ATOM 1361 C CA . GLY A 1 175 ? -3.343 3.066 7.916 1.00 86.12 175 GLY A CA 1
ATOM 1362 C C . GLY A 1 175 ? -4.870 2.983 7.906 1.00 86.12 175 GLY A C 1
ATOM 1363 O O . GLY A 1 175 ? -5.499 2.946 8.963 1.00 86.12 175 GLY A O 1
ATOM 1364 N N . THR A 1 176 ? -5.471 2.880 6.719 1.00 83.25 176 THR A N 1
ATOM 1365 C CA . THR A 1 176 ? -6.933 2.746 6.570 1.00 83.25 176 THR A CA 1
ATOM 1366 C C . THR A 1 176 ? -7.456 1.460 7.206 1.00 83.25 176 THR A C 1
ATOM 1368 O O . THR A 1 176 ? -8.482 1.475 7.885 1.00 83.25 176 THR A O 1
ATOM 1371 N N . ILE A 1 177 ? -6.717 0.360 7.066 1.00 81.69 177 ILE A N 1
ATOM 1372 C CA . ILE A 1 177 ? -7.038 -0.930 7.676 1.00 81.69 177 ILE A CA 1
ATOM 1373 C C . ILE A 1 177 ? -7.039 -0.844 9.199 1.00 81.69 177 ILE A C 1
ATOM 1375 O O . ILE A 1 177 ? -8.003 -1.257 9.847 1.00 81.69 177 ILE A O 1
ATOM 1379 N N . SER A 1 178 ? -5.983 -0.262 9.762 1.00 86.50 178 SER A N 1
ATOM 1380 C CA . SER A 1 178 ? -5.851 -0.069 11.205 1.00 86.50 178 SER A CA 1
ATOM 1381 C C . SER A 1 178 ? -6.976 0.811 11.743 1.00 86.50 178 SER A C 1
ATOM 1383 O O . SER A 1 178 ? -7.571 0.493 12.769 1.00 86.50 178 SER A O 1
ATOM 1385 N N . PHE A 1 179 ? -7.328 1.873 11.015 1.00 89.06 179 PHE A N 1
ATOM 1386 C CA . PHE A 1 179 ? -8.428 2.760 11.378 1.00 89.06 179 PHE A CA 1
ATOM 1387 C C . PHE A 1 179 ? -9.780 2.032 11.410 1.00 89.06 179 PHE A C 1
ATOM 1389 O O . PHE A 1 179 ? -10.505 2.126 12.401 1.00 89.06 179 PHE A O 1
ATOM 1396 N N . ILE A 1 180 ? -10.100 1.251 10.369 1.00 86.75 180 ILE A N 1
ATOM 1397 C CA . ILE A 1 180 ? -11.331 0.443 10.322 1.00 86.75 180 ILE A CA 1
ATOM 1398 C C . ILE A 1 180 ? -11.358 -0.553 11.485 1.00 86.75 180 ILE A C 1
ATOM 1400 O O . ILE A 1 180 ? -12.389 -0.700 12.141 1.00 86.75 180 ILE A O 1
ATOM 1404 N N . TYR A 1 181 ? -10.234 -1.215 11.766 1.00 86.50 181 TYR A N 1
ATOM 1405 C CA . TYR A 1 181 ? -10.138 -2.178 12.858 1.00 86.50 181 TYR A CA 1
ATOM 1406 C C . TYR A 1 181 ? -10.379 -1.529 14.227 1.00 86.50 181 TYR A C 1
ATOM 1408 O O . TYR A 1 181 ? -11.192 -2.032 15.000 1.00 86.50 181 TYR A O 1
ATOM 1416 N N . ILE A 1 182 ? -9.744 -0.385 14.506 1.00 91.50 182 ILE A N 1
ATOM 1417 C CA . ILE A 1 182 ? -9.950 0.378 15.748 1.00 91.50 182 ILE A CA 1
ATOM 1418 C C . ILE A 1 182 ? -11.415 0.803 15.884 1.00 91.50 182 ILE A C 1
ATOM 1420 O O . ILE A 1 182 ? -12.010 0.647 16.950 1.00 91.50 182 ILE A O 1
ATOM 1424 N N . PHE A 1 183 ? -12.021 1.295 14.802 1.00 89.88 183 PHE A N 1
ATOM 1425 C CA . PHE A 1 183 ? -13.423 1.703 14.805 1.00 89.88 183 PHE A CA 1
ATOM 1426 C C . PHE A 1 183 ? -14.372 0.528 15.083 1.00 89.88 183 PHE A C 1
ATOM 1428 O O . PHE A 1 183 ? -15.302 0.653 15.883 1.00 89.88 183 PHE A O 1
ATOM 1435 N N . MET A 1 184 ? -14.123 -0.635 14.471 1.00 88.19 184 MET A N 1
ATOM 1436 C CA . MET A 1 184 ? -14.884 -1.852 14.759 1.00 88.19 184 MET A CA 1
ATOM 1437 C C . MET A 1 184 ? -14.721 -2.278 16.217 1.00 88.19 184 MET A C 1
ATOM 1439 O O . MET A 1 184 ? -15.727 -2.489 16.890 1.00 88.19 184 MET A O 1
ATOM 1443 N N . LEU A 1 185 ? -13.482 -2.340 16.713 1.00 89.31 185 LEU A N 1
ATOM 1444 C CA . LEU A 1 185 ? -13.166 -2.714 18.092 1.00 89.31 185 LEU A CA 1
ATOM 1445 C C . LEU A 1 185 ? -13.889 -1.809 19.099 1.00 89.31 185 LEU A C 1
ATOM 1447 O O . LEU A 1 185 ? -14.467 -2.302 20.069 1.00 89.31 185 LEU A O 1
ATOM 1451 N N . SER A 1 186 ? -13.911 -0.500 18.835 1.00 92.19 186 SER A N 1
ATOM 1452 C CA . SER A 1 186 ? -14.619 0.477 19.662 1.00 92.19 186 SER A CA 1
ATOM 1453 C C . SER A 1 186 ? -16.104 0.132 19.797 1.00 92.19 186 SER A C 1
ATOM 1455 O O . SER A 1 186 ? -16.632 0.108 20.906 1.00 92.19 186 SER A O 1
ATOM 1457 N N . ARG A 1 187 ? -16.777 -0.198 18.689 1.00 89.88 187 ARG A N 1
ATOM 1458 C CA . ARG A 1 187 ? -18.212 -0.523 18.689 1.00 89.88 187 ARG A CA 1
ATOM 1459 C C . ARG A 1 187 ? -18.528 -1.902 19.256 1.00 89.88 187 ARG A C 1
ATOM 1461 O O . ARG A 1 187 ? -19.553 -2.076 19.907 1.00 89.88 187 ARG A O 1
ATOM 1468 N N . THR A 1 188 ? -17.676 -2.894 19.008 1.00 87.94 188 THR A N 1
ATOM 1469 C CA . THR A 1 188 ? -17.945 -4.276 19.431 1.00 87.94 188 THR A CA 1
ATOM 1470 C C . THR A 1 188 ? -17.455 -4.581 20.841 1.00 87.94 188 THR A C 1
ATOM 1472 O O . THR A 1 188 ? -17.944 -5.515 21.463 1.00 87.94 188 THR A O 1
ATOM 1475 N N . ILE A 1 189 ? -16.491 -3.835 21.375 1.00 90.56 189 ILE A N 1
ATOM 1476 C CA . ILE A 1 189 ? -15.907 -4.134 22.689 1.00 90.56 189 ILE A CA 1
ATOM 1477 C C . ILE A 1 189 ? -16.004 -2.923 23.609 1.00 90.56 189 ILE A C 1
ATOM 1479 O O . ILE A 1 189 ? -16.631 -3.009 24.663 1.00 90.56 189 ILE A O 1
ATOM 1483 N N . THR A 1 190 ? -15.427 -1.788 23.215 1.00 93.88 190 THR A N 1
ATOM 1484 C CA . THR A 1 190 ? -15.280 -0.632 24.112 1.00 93.88 190 THR A CA 1
ATOM 1485 C C . THR A 1 190 ? -16.624 -0.041 24.545 1.00 93.88 190 THR A C 1
ATOM 1487 O O . THR A 1 190 ? -16.856 0.114 25.742 1.00 93.88 190 THR A O 1
ATOM 1490 N N . GLU A 1 191 ? -17.528 0.246 23.607 1.00 92.44 191 GLU A N 1
ATOM 1491 C CA . GLU A 1 191 ? -18.854 0.809 23.900 1.00 92.44 191 GLU A CA 1
ATOM 1492 C C . GLU A 1 191 ? -19.708 -0.118 24.798 1.00 92.44 191 GLU A C 1
ATOM 1494 O O . GLU A 1 191 ? -20.211 0.350 25.823 1.00 92.44 191 GLU A O 1
ATOM 1499 N N . PRO A 1 192 ? -19.860 -1.428 24.504 1.00 91.25 192 PRO A N 1
ATOM 1500 C CA . PRO A 1 192 ? -20.528 -2.369 25.405 1.00 91.25 192 PRO A CA 1
ATOM 1501 C C . PRO A 1 192 ? -19.946 -2.422 26.821 1.00 91.25 192 PRO A C 1
ATOM 1503 O O . PRO A 1 192 ? -20.702 -2.443 27.791 1.00 91.25 192 PRO A O 1
ATOM 1506 N N . ILE A 1 193 ? -18.615 -2.415 26.958 1.00 93.50 193 ILE A N 1
ATOM 1507 C CA . ILE A 1 193 ? -17.954 -2.429 28.271 1.00 93.50 193 ILE A CA 1
ATOM 1508 C C . ILE A 1 193 ? -18.248 -1.139 29.040 1.00 93.50 193 ILE A C 1
ATOM 1510 O O . ILE A 1 193 ? -18.528 -1.191 30.236 1.00 93.50 193 ILE A O 1
ATOM 1514 N N . GLN A 1 194 ? -18.245 0.016 28.370 1.00 93.31 194 GLN A N 1
ATOM 1515 C CA . GLN A 1 194 ? -18.624 1.282 29.002 1.00 93.31 194 GLN A CA 1
ATOM 1516 C C . GLN A 1 194 ? -20.084 1.271 29.472 1.00 93.31 194 GLN A C 1
ATOM 1518 O O . GLN A 1 194 ? -20.368 1.739 30.574 1.00 93.31 194 GLN A O 1
ATOM 1523 N N . LYS A 1 195 ? -21.002 0.687 28.689 1.00 91.62 195 LYS A N 1
ATOM 1524 C CA . LYS A 1 195 ? -22.405 0.508 29.100 1.00 91.62 195 LYS A CA 1
ATOM 1525 C C . LYS A 1 195 ? -22.535 -0.405 30.322 1.00 91.62 195 LYS A C 1
ATOM 1527 O O . LYS A 1 195 ? -23.241 -0.044 31.259 1.00 91.62 195 LYS A O 1
ATOM 1532 N N . LEU A 1 196 ? -21.821 -1.534 30.348 1.00 91.44 196 LEU A N 1
ATOM 1533 C CA . LEU A 1 196 ? -21.754 -2.425 31.517 1.00 91.44 196 LEU A CA 1
ATOM 1534 C C . LEU A 1 196 ? -21.245 -1.687 32.757 1.00 91.44 196 LEU A C 1
ATOM 1536 O O . LEU A 1 196 ? -21.854 -1.777 33.820 1.00 91.44 196 LEU A O 1
ATOM 1540 N N . ALA A 1 197 ? -20.154 -0.931 32.616 1.00 93.00 197 ALA A N 1
ATOM 1541 C CA . ALA A 1 197 ? -19.568 -0.169 33.713 1.00 93.00 197 ALA A CA 1
ATOM 1542 C C . ALA A 1 197 ? -20.535 0.899 34.250 1.00 93.00 197 ALA A C 1
ATOM 1544 O O . ALA A 1 197 ? -20.699 1.024 35.463 1.00 93.00 197 ALA A O 1
ATOM 1545 N N . ALA A 1 198 ? -21.215 1.631 33.363 1.00 91.12 198 ALA A N 1
ATOM 1546 C CA . ALA A 1 198 ? -22.212 2.625 33.751 1.00 91.12 198 ALA A CA 1
ATOM 1547 C C . ALA A 1 198 ? -23.400 1.984 34.489 1.00 91.12 198 ALA A C 1
ATOM 1549 O O . ALA A 1 198 ? -23.801 2.468 35.547 1.00 91.12 198 ALA A O 1
ATOM 1550 N N . TYR A 1 199 ? -23.912 0.863 33.976 1.00 90.88 199 TYR A N 1
ATOM 1551 C CA . TYR A 1 199 ? -25.002 0.111 34.600 1.00 90.88 199 TYR A CA 1
ATOM 1552 C C . TYR A 1 199 ? -24.620 -0.398 35.999 1.00 90.88 199 TYR A C 1
ATOM 1554 O O . TYR A 1 199 ? -25.362 -0.212 36.964 1.00 90.88 199 TYR A O 1
ATOM 1562 N N . ALA A 1 200 ? -23.415 -0.960 36.137 1.00 90.44 200 ALA A N 1
ATOM 1563 C CA . ALA A 1 200 ? -22.866 -1.391 37.420 1.00 90.44 200 ALA A CA 1
ATOM 1564 C C . ALA A 1 200 ? -22.751 -0.233 38.424 1.00 90.44 200 ALA A C 1
ATOM 1566 O O . ALA A 1 200 ? -23.045 -0.400 39.609 1.00 90.44 200 ALA A O 1
ATOM 1567 N N . MET A 1 201 ? -22.346 0.952 37.956 1.00 92.25 201 MET A N 1
ATOM 1568 C CA . MET A 1 201 ? -22.191 2.131 38.805 1.00 92.25 201 MET A CA 1
ATOM 1569 C C . MET A 1 201 ? -23.533 2.674 39.310 1.00 92.25 201 MET A C 1
ATOM 1571 O O . MET A 1 201 ? -23.600 3.151 40.441 1.00 92.25 201 MET A O 1
ATOM 1575 N N . GLU A 1 202 ? -24.605 2.590 38.519 1.00 90.81 202 GLU A N 1
ATOM 1576 C CA . GLU A 1 202 ? -25.948 2.964 38.984 1.00 90.81 202 GLU A CA 1
ATOM 1577 C C . GLU A 1 202 ? -26.458 1.999 40.061 1.00 90.81 202 GLU A C 1
ATOM 1579 O O . GLU A 1 202 ? -26.897 2.455 41.122 1.00 90.81 202 GLU A O 1
ATOM 1584 N N . ILE A 1 203 ? -26.273 0.687 39.866 1.00 90.06 203 ILE A N 1
ATOM 1585 C CA . ILE A 1 203 ? -26.591 -0.326 40.887 1.00 90.06 203 ILE A CA 1
ATOM 1586 C C . ILE A 1 203 ? -25.824 -0.047 42.183 1.00 90.06 203 ILE A C 1
ATOM 1588 O O . ILE A 1 203 ? -26.409 -0.072 43.266 1.00 90.06 203 ILE A O 1
ATOM 1592 N N . ALA A 1 204 ? -24.530 0.276 42.089 1.00 89.38 204 ALA A N 1
ATOM 1593 C CA . ALA A 1 204 ? -23.701 0.597 43.251 1.00 89.38 204 ALA A CA 1
ATOM 1594 C C . ALA A 1 204 ? -24.188 1.841 44.022 1.00 89.38 204 ALA A C 1
ATOM 1596 O O . ALA A 1 204 ? -23.982 1.933 45.230 1.00 89.38 204 ALA A O 1
ATOM 1597 N N . LYS A 1 205 ? -24.876 2.780 43.358 1.00 91.75 205 LYS A N 1
ATOM 1598 C CA . LYS A 1 205 ? -25.526 3.941 43.998 1.00 91.75 205 LYS A CA 1
ATOM 1599 C C . LYS A 1 205 ? -26.897 3.607 44.607 1.00 91.75 205 LYS A C 1
ATOM 1601 O O . LYS A 1 205 ? -27.593 4.514 45.057 1.00 91.75 205 LYS A O 1
ATOM 1606 N N . GLY A 1 206 ? -27.314 2.341 44.587 1.00 87.31 206 GLY A N 1
ATOM 1607 C CA . GLY A 1 206 ? -28.636 1.900 45.035 1.00 87.31 206 GLY A CA 1
ATOM 1608 C C . GLY A 1 206 ? -29.763 2.218 44.048 1.00 87.31 206 GLY A C 1
ATOM 1609 O O . GLY A 1 206 ? -30.935 2.097 44.404 1.00 87.31 206 GLY A O 1
ATOM 1610 N N . LYS A 1 207 ? -29.433 2.631 42.817 1.00 87.56 207 LYS A N 1
ATOM 1611 C CA . LYS A 1 207 ? -30.404 2.865 41.746 1.00 87.56 207 LYS A CA 1
ATOM 1612 C C . LYS A 1 207 ? -30.444 1.640 40.851 1.00 87.56 207 LYS A C 1
ATOM 1614 O O . LYS A 1 207 ? -29.467 1.312 40.191 1.00 87.56 207 LYS A O 1
ATOM 1619 N N . PHE A 1 208 ? -31.587 0.976 40.809 1.00 83.81 208 PHE A N 1
ATOM 1620 C CA . PHE A 1 208 ? -31.774 -0.209 39.985 1.00 83.81 208 PHE A CA 1
ATOM 1621 C C . PHE A 1 208 ? -32.601 0.170 38.756 1.00 83.81 208 PHE A C 1
ATOM 1623 O O . PHE A 1 208 ? -33.781 0.501 38.918 1.00 83.81 208 PHE A O 1
ATOM 1630 N N . PRO A 1 209 ? -31.998 0.194 37.555 1.00 72.81 209 PRO A N 1
ATOM 1631 C CA . PRO A 1 209 ? -32.709 0.554 36.336 1.00 72.81 209 PRO A CA 1
ATOM 1632 C C . PRO A 1 209 ? -33.865 -0.413 36.064 1.00 72.81 209 PRO A C 1
ATOM 1634 O O . PRO A 1 209 ? -33.772 -1.601 36.363 1.00 72.81 209 PRO A O 1
ATOM 1637 N N . VAL A 1 210 ? -34.962 0.113 35.516 1.00 67.19 210 VAL A N 1
ATOM 1638 C CA . VAL A 1 210 ? -36.163 -0.676 35.183 1.00 67.19 210 VAL A CA 1
ATOM 1639 C C . VAL A 1 210 ? -35.948 -1.497 33.910 1.00 67.19 210 VAL A C 1
ATOM 1641 O O . VAL A 1 210 ? -36.489 -2.590 33.782 1.00 67.19 210 VAL A O 1
ATOM 1644 N N . GLU A 1 211 ? -35.154 -0.974 32.976 1.00 78.44 211 GLU A N 1
ATOM 1645 C CA . GLU A 1 211 ? -34.806 -1.666 31.739 1.00 78.44 211 GLU A CA 1
ATOM 1646 C C . GLU A 1 211 ? -33.563 -2.532 31.932 1.00 78.44 211 GLU A C 1
ATOM 1648 O O . GLU A 1 211 ? -32.537 -2.078 32.448 1.00 78.44 211 GLU A O 1
ATOM 1653 N N . GLU A 1 212 ? -33.665 -3.782 31.485 1.00 82.62 212 GLU A N 1
ATOM 1654 C CA . GLU A 1 212 ? -32.544 -4.710 31.443 1.00 82.62 212 GLU A CA 1
ATOM 1655 C C . GLU A 1 212 ? -31.465 -4.227 30.469 1.00 82.62 212 GLU A C 1
ATOM 1657 O O . GLU A 1 212 ? -31.745 -3.701 29.389 1.00 82.62 212 GLU A O 1
ATOM 1662 N N . LEU A 1 213 ? -30.202 -4.449 30.832 1.00 84.56 213 LEU A N 1
ATOM 1663 C CA . LEU A 1 213 ? -29.084 -4.125 29.963 1.00 84.56 213 LEU A CA 1
ATOM 1664 C C . LEU A 1 213 ? -29.073 -5.071 28.753 1.00 84.56 213 LEU A C 1
ATOM 1666 O O . LEU A 1 213 ? -28.748 -6.251 28.893 1.00 84.56 213 LEU A O 1
ATOM 1670 N N . GLU A 1 214 ? -29.378 -4.548 27.564 1.00 84.31 214 GLU A N 1
ATOM 1671 C CA . GLU A 1 214 ? -29.285 -5.289 26.302 1.00 84.31 214 GLU A CA 1
ATOM 1672 C C . GLU A 1 214 ? -27.984 -4.936 25.558 1.00 84.31 214 GLU A C 1
ATOM 1674 O O . GLU A 1 214 ? -27.749 -3.788 25.163 1.00 84.31 214 GLU A O 1
ATOM 1679 N N . ILE A 1 215 ? -27.127 -5.938 25.333 1.00 85.94 215 ILE A N 1
ATOM 1680 C CA . ILE A 1 215 ? -25.879 -5.783 24.574 1.00 85.94 215 ILE A CA 1
ATOM 1681 C C . ILE A 1 215 ? -25.932 -6.625 23.304 1.00 85.94 215 ILE A C 1
ATOM 1683 O O . ILE A 1 215 ? -25.706 -7.832 23.310 1.00 85.94 215 ILE A O 1
ATOM 1687 N N . LYS A 1 216 ? -26.154 -5.948 22.175 1.00 78.38 216 LYS A N 1
ATOM 1688 C CA . LYS A 1 216 ? -26.053 -6.530 20.828 1.00 78.38 216 LYS A CA 1
ATOM 1689 C C . LYS A 1 216 ? -24.604 -6.481 20.345 1.00 78.38 216 LYS A C 1
ATOM 1691 O O . LYS A 1 216 ? -24.264 -5.688 19.472 1.00 78.38 216 LYS A O 1
ATOM 1696 N N . SER A 1 217 ? -23.741 -7.282 20.967 1.00 84.06 217 SER A N 1
ATOM 1697 C CA . SER A 1 217 ? -22.333 -7.413 20.574 1.00 84.06 217 SER A CA 1
ATOM 1698 C C . SER A 1 217 ? -21.897 -8.885 20.505 1.00 84.06 217 SER A C 1
ATOM 1700 O O . SER A 1 217 ? -22.679 -9.731 20.073 1.00 84.06 217 SER A O 1
ATOM 1702 N N . SER A 1 218 ? -20.655 -9.208 20.879 1.00 83.88 218 SER A N 1
ATOM 1703 C CA . SER A 1 218 ? -20.164 -10.582 20.958 1.00 83.88 218 SER A CA 1
ATOM 1704 C C . SER A 1 218 ? -20.982 -11.416 21.946 1.00 83.88 218 SER A C 1
ATOM 1706 O O . SER A 1 218 ? -21.544 -10.898 22.916 1.00 83.88 218 SER A O 1
ATOM 1708 N N . ALA A 1 219 ? -21.018 -12.730 21.708 1.00 87.06 219 ALA A N 1
ATOM 1709 C CA . ALA A 1 219 ? -21.722 -13.675 22.570 1.00 87.06 219 ALA A CA 1
ATOM 1710 C C . ALA A 1 219 ? -21.261 -13.565 24.035 1.00 87.06 219 ALA A C 1
ATOM 1712 O O . ALA A 1 219 ? -22.099 -13.517 24.931 1.00 87.06 219 ALA A O 1
ATOM 1713 N N . ASP A 1 220 ? -19.954 -13.422 24.270 1.00 89.00 220 ASP A N 1
ATOM 1714 C CA . ASP A 1 220 ? -19.382 -13.308 25.618 1.00 89.00 220 ASP A CA 1
ATOM 1715 C C . ASP A 1 220 ? -19.845 -12.044 26.354 1.00 89.00 220 ASP A C 1
ATOM 1717 O O . ASP A 1 220 ? -20.188 -12.093 27.535 1.00 89.00 220 ASP A O 1
ATOM 1721 N N . LEU A 1 221 ? -19.910 -10.904 25.656 1.00 90.88 221 LEU A N 1
ATOM 1722 C CA . LEU A 1 221 ? -20.390 -9.653 26.248 1.00 90.88 221 LEU A CA 1
ATOM 1723 C C . LEU A 1 221 ? -21.895 -9.695 26.522 1.00 90.88 221 LEU A C 1
ATOM 1725 O O . LEU A 1 221 ? -22.353 -9.109 27.502 1.00 90.88 221 LEU A O 1
ATOM 1729 N N . ASN A 1 222 ? -22.659 -10.416 25.700 1.00 89.69 222 ASN A N 1
ATOM 1730 C CA . ASN A 1 222 ? -24.076 -10.645 25.955 1.00 89.69 222 ASN A CA 1
ATOM 1731 C C . ASN A 1 222 ? -24.291 -11.551 27.183 1.00 89.69 222 ASN A C 1
ATOM 1733 O O . ASN A 1 222 ? -25.113 -11.245 28.042 1.00 89.69 222 ASN A O 1
ATOM 1737 N N . ILE A 1 223 ? -23.498 -12.620 27.332 1.00 90.94 223 ILE A N 1
ATOM 1738 C CA . ILE A 1 223 ? -23.510 -13.466 28.540 1.00 90.94 223 ILE A CA 1
ATOM 1739 C C . ILE A 1 223 ? -23.202 -12.627 29.787 1.00 90.94 223 ILE A C 1
ATOM 1741 O O . ILE A 1 223 ? -23.874 -12.767 30.811 1.00 90.94 223 ILE A O 1
ATOM 1745 N N . LEU A 1 224 ? -22.225 -11.722 29.697 1.00 90.75 224 LEU A N 1
ATOM 1746 C CA . LEU A 1 224 ? -21.882 -10.826 30.798 1.00 90.75 224 LEU A CA 1
ATOM 1747 C C . LEU A 1 224 ? -23.034 -9.866 31.142 1.00 90.75 224 LEU A C 1
ATOM 1749 O O . LEU A 1 224 ? -23.329 -9.679 32.322 1.00 90.75 224 LEU A O 1
ATOM 1753 N N . ALA A 1 225 ? -23.724 -9.311 30.141 1.00 91.81 225 ALA A N 1
ATOM 1754 C CA . ALA A 1 225 ? -24.908 -8.475 30.352 1.00 91.81 225 ALA A CA 1
ATOM 1755 C C . ALA A 1 225 ? -26.032 -9.237 31.073 1.00 91.81 225 ALA A C 1
ATOM 1757 O O . ALA A 1 225 ? -26.566 -8.754 32.072 1.00 91.81 225 ALA A O 1
ATOM 1758 N N . LEU A 1 226 ? -26.320 -10.469 30.642 1.00 91.44 226 LEU A N 1
ATOM 1759 C CA . LEU A 1 226 ? -27.311 -11.338 31.284 1.00 91.44 226 LEU A CA 1
ATOM 1760 C C . LEU A 1 226 ? -26.949 -11.643 32.746 1.00 91.44 226 LEU A C 1
ATOM 1762 O O . LEU A 1 226 ? -27.813 -11.613 33.626 1.00 91.44 226 LEU A O 1
ATOM 1766 N N . ALA A 1 227 ? -25.670 -11.901 33.028 1.00 90.75 227 ALA A N 1
ATOM 1767 C CA . ALA A 1 227 ? -25.193 -12.110 34.392 1.00 90.75 227 ALA A CA 1
ATOM 1768 C C . ALA A 1 227 ? -25.372 -10.852 35.263 1.00 90.75 227 ALA A C 1
ATOM 1770 O O . ALA A 1 227 ? -25.825 -10.959 36.406 1.00 90.75 227 ALA A O 1
ATOM 1771 N N . PHE A 1 228 ? -25.086 -9.663 34.718 1.00 89.19 228 PHE A N 1
ATOM 1772 C CA . PHE A 1 228 ? -25.314 -8.383 35.397 1.00 89.19 228 PHE A CA 1
ATOM 1773 C C . PHE A 1 228 ? -26.792 -8.143 35.713 1.00 89.19 228 PHE A C 1
ATOM 1775 O O . PHE A 1 228 ? -27.113 -7.772 36.844 1.00 89.19 228 PHE A O 1
ATOM 1782 N N . ASN A 1 229 ? -27.694 -8.414 34.766 1.00 91.44 229 ASN A N 1
ATOM 1783 C CA . ASN A 1 229 ? -29.139 -8.285 34.982 1.00 91.44 229 ASN A CA 1
ATOM 1784 C C . ASN A 1 229 ? -29.614 -9.217 36.105 1.00 91.44 229 ASN A C 1
ATOM 1786 O O . ASN A 1 229 ? -30.303 -8.786 37.031 1.00 91.44 229 ASN A O 1
ATOM 1790 N N . LYS A 1 230 ? -29.163 -10.478 36.096 1.00 91.56 230 LYS A N 1
ATOM 1791 C CA . LYS A 1 230 ? -29.492 -11.449 37.149 1.00 91.56 230 LYS A CA 1
ATOM 1792 C C . LYS A 1 230 ? -28.980 -11.013 38.525 1.00 91.56 230 LYS A C 1
ATOM 1794 O O . LYS A 1 230 ? -29.681 -11.179 39.524 1.00 91.56 230 LYS A O 1
ATOM 1799 N N . MET A 1 231 ? -27.775 -10.446 38.589 1.00 91.75 231 MET A N 1
ATOM 1800 C CA . MET A 1 231 ? -27.209 -9.914 39.829 1.00 91.75 231 MET A CA 1
ATOM 1801 C C . MET A 1 231 ? -28.020 -8.718 40.347 1.00 91.75 231 MET A C 1
ATOM 1803 O O . MET A 1 231 ? -28.362 -8.692 41.528 1.00 91.75 231 MET A O 1
ATOM 1807 N N . ALA A 1 232 ? -28.385 -7.777 39.473 1.00 91.06 232 ALA A N 1
ATOM 1808 C CA . ALA A 1 232 ? -29.204 -6.617 39.826 1.00 91.06 232 ALA A CA 1
ATOM 1809 C C . ALA A 1 232 ? -30.564 -7.031 40.413 1.00 91.06 232 ALA A C 1
ATOM 1811 O O . ALA A 1 232 ? -30.944 -6.562 41.488 1.00 91.06 232 ALA A O 1
ATOM 1812 N N . ALA A 1 233 ? -31.250 -7.972 39.755 1.00 90.81 233 ALA A N 1
ATOM 1813 C CA . ALA A 1 233 ? -32.531 -8.507 40.211 1.00 90.81 233 ALA A CA 1
ATOM 1814 C C . ALA A 1 233 ? -32.413 -9.229 41.565 1.00 90.81 233 ALA A C 1
ATOM 1816 O O . ALA A 1 233 ? -33.256 -9.058 42.446 1.00 90.81 233 ALA A O 1
ATOM 1817 N N . SER A 1 234 ? -31.340 -10.003 41.765 1.00 92.25 234 SER A N 1
ATOM 1818 C CA . SER A 1 234 ? -31.074 -10.678 43.041 1.00 92.25 234 SER A CA 1
ATOM 1819 C C . SER A 1 234 ? -30.868 -9.678 44.184 1.00 92.25 234 SER A C 1
ATOM 1821 O O . SER A 1 234 ? -31.445 -9.835 45.260 1.00 92.25 234 SER A O 1
ATOM 1823 N N . ILE A 1 235 ? -30.099 -8.609 43.945 1.00 91.94 235 ILE A N 1
ATOM 1824 C CA . ILE A 1 235 ? -29.869 -7.559 44.945 1.00 91.94 235 ILE A CA 1
ATOM 1825 C C . ILE A 1 235 ? -31.175 -6.826 45.277 1.00 91.94 235 ILE A C 1
ATOM 1827 O O . ILE A 1 235 ? -31.476 -6.652 46.458 1.00 91.94 235 ILE A O 1
ATOM 1831 N N . GLN A 1 236 ? -31.982 -6.450 44.278 1.00 91.06 236 GLN A N 1
ATOM 1832 C CA . GLN A 1 236 ? -33.304 -5.855 44.524 1.00 91.06 236 GLN A CA 1
ATOM 1833 C C . GLN A 1 236 ? -34.183 -6.756 45.391 1.00 91.06 236 GLN A C 1
ATOM 1835 O O . GLN A 1 236 ? -34.801 -6.280 46.345 1.00 91.06 236 GLN A O 1
ATOM 1840 N N . LYS A 1 237 ? -34.220 -8.056 45.081 1.00 92.62 237 LYS A N 1
ATOM 1841 C CA . LYS A 1 237 ? -35.002 -9.028 45.842 1.00 92.62 237 LYS A CA 1
ATOM 1842 C C . LYS A 1 237 ? -34.539 -9.100 47.298 1.00 92.62 237 LYS A C 1
ATOM 1844 O O . LYS A 1 237 ? -35.371 -9.006 48.195 1.00 92.62 237 LYS A O 1
ATOM 1849 N N . MET A 1 238 ? -33.228 -9.175 47.537 1.00 93.12 238 MET A N 1
ATOM 1850 C CA . MET A 1 238 ? -32.671 -9.176 48.895 1.00 93.12 238 MET A CA 1
ATOM 1851 C C . MET A 1 238 ? -33.022 -7.897 49.669 1.00 93.12 238 MET A C 1
ATOM 1853 O O . MET A 1 238 ? -33.360 -7.971 50.847 1.00 93.12 238 MET A O 1
ATOM 1857 N N . ILE A 1 239 ? -32.989 -6.724 49.024 1.00 91.81 239 ILE A N 1
ATOM 1858 C CA . ILE A 1 239 ? -33.384 -5.453 49.657 1.00 91.81 239 ILE A CA 1
ATOM 1859 C C . ILE A 1 239 ? -34.874 -5.463 50.028 1.00 91.81 239 ILE A C 1
ATOM 1861 O O . ILE A 1 239 ? -35.237 -5.023 51.123 1.00 91.81 239 ILE A O 1
ATOM 1865 N N . ALA A 1 240 ? -35.739 -5.973 49.147 1.00 92.38 240 ALA A N 1
ATOM 1866 C CA . ALA A 1 240 ? -37.171 -6.084 49.412 1.00 92.38 240 ALA A CA 1
ATOM 1867 C C . ALA A 1 240 ? -37.456 -7.021 50.599 1.00 92.38 240 ALA A C 1
ATOM 1869 O O . ALA A 1 240 ? -38.161 -6.625 51.528 1.00 92.38 240 ALA A O 1
ATOM 1870 N N . GLU A 1 241 ? -36.835 -8.204 50.615 1.00 94.69 241 GLU A N 1
ATOM 1871 C CA . GLU A 1 241 ? -36.950 -9.180 51.707 1.00 94.69 241 GLU A CA 1
ATOM 1872 C C . GLU A 1 241 ? -36.450 -8.601 53.043 1.00 94.69 241 GLU A C 1
ATOM 1874 O O . GLU A 1 241 ? -37.123 -8.724 54.067 1.00 94.69 241 GLU A O 1
ATOM 1879 N N . LEU A 1 242 ? -35.309 -7.900 53.045 1.00 94.94 242 LEU A N 1
ATOM 1880 C CA . LEU A 1 242 ? -34.770 -7.253 54.248 1.00 94.94 242 LEU A CA 1
ATOM 1881 C C . LEU A 1 242 ? -35.713 -6.159 54.778 1.00 94.94 242 LEU A C 1
ATOM 1883 O O . LEU A 1 242 ? -35.919 -6.030 55.986 1.00 94.94 242 LEU A O 1
ATOM 1887 N N . THR A 1 243 ? -36.313 -5.385 53.871 1.00 94.31 243 THR A N 1
ATOM 1888 C CA . THR A 1 243 ? -37.264 -4.320 54.215 1.00 94.31 243 THR A CA 1
ATOM 1889 C C . THR A 1 243 ? -38.552 -4.894 54.803 1.00 94.31 243 THR A C 1
ATOM 1891 O O . THR A 1 243 ? -39.081 -4.359 55.779 1.00 94.31 243 THR A O 1
ATOM 1894 N N . GLU A 1 244 ? -39.067 -5.983 54.232 1.00 94.94 244 GLU A N 1
ATOM 1895 C CA . GLU A 1 244 ? -40.243 -6.683 54.750 1.00 94.94 244 GLU A CA 1
ATOM 1896 C C . GLU A 1 244 ? -39.970 -7.284 56.130 1.00 94.94 244 GLU A C 1
ATOM 1898 O O . GLU A 1 244 ? -40.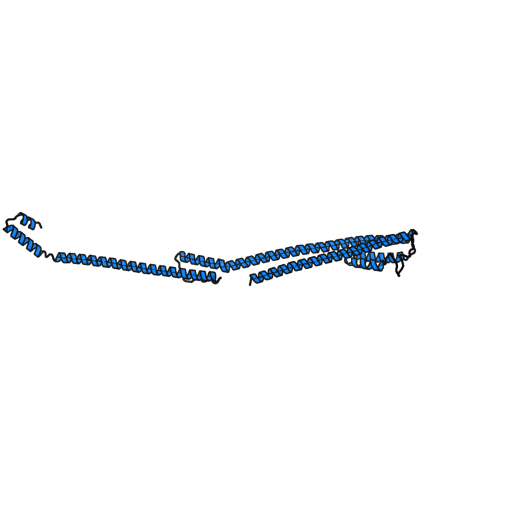742 -7.055 57.064 1.00 94.94 244 GLU A O 1
ATOM 1903 N N . LYS A 1 245 ? -38.822 -7.951 56.294 1.00 94.94 245 LYS A N 1
ATOM 1904 C CA . LYS A 1 245 ? -38.390 -8.498 57.582 1.00 94.94 245 LYS A CA 1
ATOM 1905 C C . LYS A 1 245 ? -38.270 -7.407 58.648 1.00 94.94 245 LYS A C 1
ATOM 1907 O O . LYS A 1 245 ? -38.813 -7.567 59.735 1.00 94.94 245 LYS A O 1
ATOM 1912 N N . SER A 1 246 ? -37.657 -6.267 58.322 1.00 94.19 246 SER A N 1
ATOM 1913 C CA . SER A 1 246 ? -37.542 -5.129 59.246 1.00 94.19 246 SER A CA 1
ATOM 1914 C C . SER A 1 246 ? -38.908 -4.558 59.656 1.00 94.19 246 SER A C 1
ATOM 1916 O O . SER A 1 246 ? -39.118 -4.209 60.820 1.00 94.19 246 SER A O 1
ATOM 1918 N N . LYS A 1 247 ? -39.876 -4.491 58.729 1.00 94.62 247 LYS A N 1
ATOM 1919 C CA . LYS A 1 247 ? -41.256 -4.085 59.050 1.00 94.62 247 LYS A CA 1
ATOM 1920 C C . LYS A 1 247 ? -41.940 -5.082 59.981 1.00 94.62 247 LYS A C 1
ATOM 1922 O O . LYS A 1 247 ? -42.659 -4.659 60.885 1.00 94.62 247 LYS A O 1
ATOM 1927 N N . LEU A 1 248 ? -41.741 -6.378 59.755 1.00 94.69 248 LEU A N 1
ATOM 1928 C CA . LEU A 1 248 ? -42.310 -7.424 60.597 1.00 94.69 248 LEU A CA 1
ATOM 1929 C C . LEU A 1 248 ? -41.709 -7.390 62.006 1.00 94.69 248 LEU A C 1
ATOM 1931 O O . LEU A 1 248 ? -42.461 -7.400 62.973 1.00 94.69 248 LEU A O 1
ATOM 1935 N N . GLU A 1 249 ? -40.385 -7.263 62.120 1.00 93.75 249 GLU A N 1
ATOM 1936 C CA . GLU A 1 249 ? -39.684 -7.117 63.402 1.00 93.75 249 GLU A CA 1
ATOM 1937 C C . GLU A 1 249 ? -40.183 -5.895 64.184 1.00 93.75 249 GLU A C 1
ATOM 1939 O O . GLU A 1 249 ? -40.470 -6.009 65.373 1.00 93.75 249 GLU A O 1
ATOM 1944 N N . ARG A 1 250 ? -40.381 -4.745 63.520 1.00 94.06 250 ARG A N 1
ATOM 1945 C CA . ARG A 1 250 ? -40.978 -3.558 64.159 1.00 94.06 250 ARG A CA 1
ATOM 1946 C C . ARG A 1 250 ? -42.383 -3.819 64.696 1.00 94.06 250 ARG A C 1
ATOM 1948 O O . ARG A 1 250 ? -42.652 -3.487 65.844 1.00 94.06 250 ARG A O 1
ATOM 1955 N N . LYS A 1 251 ? -43.263 -4.433 63.899 1.00 94.69 251 LYS A N 1
ATOM 1956 C CA . LYS A 1 251 ? -44.628 -4.772 64.342 1.00 94.69 251 LYS A CA 1
ATOM 1957 C C . LYS A 1 251 ? -44.624 -5.739 65.523 1.00 94.69 251 LYS A C 1
ATOM 1959 O O . LYS A 1 251 ? -45.419 -5.587 66.443 1.00 94.69 251 LYS A O 1
ATOM 1964 N N . LEU A 1 252 ? -43.740 -6.733 65.485 1.00 94.75 252 LEU A N 1
ATOM 1965 C CA . LEU A 1 252 ? -43.617 -7.727 66.545 1.00 94.75 252 LEU A CA 1
ATOM 1966 C C . LEU A 1 252 ? -43.144 -7.065 67.845 1.00 94.75 252 LEU A C 1
ATOM 1968 O O . LEU A 1 252 ? -43.736 -7.296 68.894 1.00 94.75 252 LEU A O 1
ATOM 1972 N N . HIS A 1 253 ? -42.177 -6.150 67.752 1.00 93.44 253 HIS A N 1
ATOM 1973 C CA . HIS A 1 253 ? -41.716 -5.358 68.888 1.00 93.44 253 HIS A CA 1
ATOM 1974 C C . HIS A 1 253 ? -42.809 -4.439 69.469 1.00 93.44 253 HIS A C 1
ATOM 1976 O O . HIS A 1 253 ? -42.953 -4.331 70.686 1.00 93.44 253 HIS A O 1
ATOM 1982 N N . GLU A 1 254 ? -43.620 -3.796 68.622 1.00 94.75 254 GLU A N 1
ATOM 1983 C CA . GLU A 1 254 ? -44.763 -2.984 69.069 1.00 94.75 254 GLU A CA 1
ATOM 1984 C C . GLU A 1 254 ? -45.816 -3.824 69.817 1.00 94.75 254 GLU A C 1
ATOM 1986 O O . GLU A 1 254 ? -46.308 -3.408 70.870 1.00 94.75 254 GLU A O 1
ATOM 1991 N N . GLU A 1 255 ? -46.136 -5.021 69.317 1.00 94.75 255 GLU A N 1
ATOM 1992 C CA . GLU A 1 255 ? -47.052 -5.951 69.992 1.00 94.75 255 GLU A CA 1
ATOM 1993 C C . GLU A 1 255 ? -46.466 -6.494 71.307 1.00 94.75 255 GLU A C 1
ATOM 1995 O O . GLU A 1 255 ? -47.189 -6.603 72.300 1.00 94.75 255 GLU A O 1
ATOM 2000 N N . GLU A 1 256 ? -45.159 -6.765 71.379 1.00 95.06 256 GLU A N 1
ATOM 2001 C CA . GLU A 1 256 ? -44.483 -7.123 72.635 1.00 95.06 256 GLU A CA 1
ATOM 2002 C C . GLU A 1 256 ? -44.614 -6.016 73.690 1.00 95.06 256 GLU A C 1
ATOM 2004 O O . GLU A 1 256 ? -45.017 -6.289 74.824 1.00 95.06 256 GLU A O 1
ATOM 2009 N N . LEU A 1 257 ? -44.350 -4.756 73.324 1.00 95.31 257 LEU A N 1
ATOM 2010 C CA . LEU A 1 257 ? -44.497 -3.611 74.231 1.00 95.31 257 LEU A CA 1
ATOM 2011 C C . LEU A 1 257 ? -45.941 -3.447 74.722 1.00 95.31 257 LEU A C 1
ATOM 2013 O O . LEU A 1 257 ? -46.182 -3.161 75.899 1.00 95.31 257 LEU A O 1
ATOM 2017 N N . LYS A 1 258 ? -46.918 -3.659 73.838 1.00 95.19 258 LYS A N 1
ATOM 2018 C CA . LYS A 1 258 ? -48.343 -3.624 74.184 1.00 95.19 258 LYS A CA 1
ATOM 2019 C C . LYS A 1 258 ? -48.715 -4.741 75.159 1.00 95.19 258 LYS A C 1
ATOM 2021 O O . LYS A 1 258 ? -49.387 -4.471 76.155 1.00 95.19 258 LYS A O 1
ATOM 2026 N N . ASN A 1 259 ? -48.245 -5.964 74.921 1.00 94.06 259 ASN A N 1
ATOM 2027 C CA . ASN A 1 259 ? -48.471 -7.101 75.814 1.00 94.06 259 ASN A CA 1
ATOM 2028 C C . ASN A 1 259 ? -47.839 -6.885 77.193 1.00 94.06 259 ASN A C 1
ATOM 2030 O O . ASN A 1 259 ? -48.486 -7.145 78.209 1.00 94.06 259 ASN A O 1
ATOM 2034 N N . LEU A 1 260 ? -46.620 -6.339 77.248 1.00 94.88 260 LEU A N 1
ATOM 2035 C CA . LEU A 1 260 ? -45.969 -5.965 78.506 1.00 94.88 260 LEU A CA 1
ATOM 2036 C C . LEU A 1 260 ? -46.802 -4.941 79.287 1.00 94.88 260 LEU A C 1
ATOM 2038 O O . LEU A 1 260 ? -47.025 -5.116 80.485 1.00 94.88 260 LEU A O 1
ATOM 2042 N N . LYS A 1 261 ? -47.336 -3.918 78.609 1.00 94.81 261 LYS A N 1
ATOM 2043 C CA . LYS A 1 261 ? -48.206 -2.910 79.230 1.00 94.81 261 LYS A CA 1
ATOM 2044 C C . LYS A 1 261 ? -49.504 -3.514 79.770 1.00 94.81 261 LYS A C 1
ATOM 2046 O O . LYS A 1 261 ? -49.886 -3.214 80.900 1.00 94.81 261 LYS A O 1
ATOM 2051 N N . ILE A 1 262 ? -50.154 -4.393 79.003 1.00 95.44 262 ILE A N 1
ATOM 2052 C CA . ILE A 1 262 ? -51.359 -5.115 79.447 1.00 95.44 262 ILE A CA 1
ATOM 2053 C C . ILE A 1 262 ? -51.042 -5.969 80.681 1.00 95.44 262 ILE A C 1
ATOM 2055 O O . ILE A 1 262 ? -51.788 -5.941 81.659 1.00 95.44 262 ILE A O 1
ATOM 2059 N N . SER A 1 263 ? -49.918 -6.690 80.678 1.00 94.44 263 SER A N 1
ATOM 2060 C CA . SER A 1 263 ? -49.491 -7.500 81.822 1.00 94.44 263 SER A CA 1
ATOM 2061 C C . SER A 1 263 ? -49.215 -6.650 83.064 1.00 94.44 263 SER A C 1
ATOM 2063 O O . SER A 1 263 ? -49.557 -7.061 84.173 1.00 94.44 263 SER A O 1
ATOM 2065 N N . GLN A 1 264 ? -48.609 -5.470 82.900 1.00 94.69 264 GLN A N 1
ATOM 2066 C CA . GLN A 1 264 ? -48.368 -4.538 84.000 1.00 94.69 264 GLN A CA 1
ATOM 2067 C C . GLN A 1 264 ? -49.689 -4.045 84.605 1.00 94.69 264 GLN A C 1
ATOM 2069 O O . GLN A 1 264 ? -49.867 -4.124 85.819 1.00 94.69 264 GLN A O 1
ATOM 2074 N N . GLN A 1 265 ? -50.639 -3.624 83.764 1.00 94.38 265 GLN A N 1
ATOM 2075 C CA . GLN A 1 265 ? -51.972 -3.191 84.200 1.00 94.38 265 GLN A CA 1
ATOM 2076 C C . GLN A 1 265 ? -52.747 -4.316 84.897 1.00 94.38 265 GLN A C 1
ATOM 2078 O O . GLN A 1 265 ? -53.404 -4.084 85.909 1.00 94.38 265 GLN A O 1
ATOM 2083 N N . LEU A 1 266 ? -52.647 -5.552 84.396 1.00 94.81 266 LEU A N 1
ATOM 2084 C CA . LEU A 1 266 ? -53.267 -6.714 85.031 1.00 94.81 266 LEU A CA 1
ATOM 2085 C C . LEU A 1 266 ? -52.687 -6.970 86.427 1.00 94.81 266 LEU A C 1
ATOM 2087 O O . LEU A 1 266 ? -53.438 -7.258 87.359 1.00 94.81 266 LEU A O 1
ATOM 2091 N N . ASN A 1 267 ? -51.365 -6.869 86.582 1.00 93.62 267 ASN A N 1
ATOM 2092 C CA . ASN A 1 267 ? -50.710 -7.030 87.878 1.00 93.62 267 ASN A CA 1
ATOM 2093 C C . ASN A 1 267 ? -51.115 -5.931 88.865 1.00 93.62 267 ASN A C 1
ATOM 2095 O O . ASN A 1 267 ? -51.394 -6.237 90.022 1.00 93.62 267 ASN A O 1
ATOM 2099 N N . GLU A 1 268 ? -51.208 -4.680 88.414 1.00 94.31 268 GLU A N 1
ATOM 2100 C CA . GLU A 1 268 ? -51.689 -3.562 89.230 1.00 94.31 268 GLU A CA 1
ATOM 2101 C C . GLU A 1 268 ? -53.145 -3.770 89.675 1.00 94.31 268 GLU A C 1
ATOM 2103 O O . GLU A 1 268 ? -53.451 -3.687 90.864 1.00 94.31 268 GLU A O 1
ATOM 2108 N N . ALA A 1 269 ? -54.033 -4.150 88.750 1.00 92.25 269 ALA A N 1
ATOM 2109 C CA . ALA A 1 269 ? -55.425 -4.464 89.066 1.00 92.25 269 ALA A CA 1
ATOM 2110 C C . ALA A 1 269 ? -55.544 -5.628 90.066 1.00 92.25 269 ALA A C 1
ATOM 2112 O O . ALA A 1 269 ? -56.343 -5.567 91.000 1.00 92.25 269 ALA A O 1
ATOM 2113 N N . ARG A 1 270 ? -54.722 -6.678 89.911 1.00 90.62 270 ARG A N 1
ATOM 2114 C CA . ARG A 1 270 ? -54.646 -7.797 90.867 1.00 90.62 270 ARG A CA 1
ATOM 2115 C C . ARG A 1 270 ? -54.173 -7.344 92.245 1.00 90.62 270 ARG A C 1
ATOM 2117 O O . ARG A 1 270 ? -54.747 -7.776 93.241 1.00 90.62 270 ARG A O 1
ATOM 2124 N N . PHE A 1 271 ? -53.158 -6.486 92.309 1.00 92.25 271 PHE A N 1
ATOM 2125 C CA . PHE A 1 271 ? -52.653 -5.930 93.563 1.00 92.25 271 PHE A CA 1
ATOM 2126 C C . PHE A 1 271 ? -53.726 -5.103 94.287 1.00 92.25 271 PHE A C 1
ATOM 2128 O O . PHE A 1 271 ? -53.980 -5.340 95.466 1.00 92.25 271 PHE A O 1
ATOM 2135 N N . LEU A 1 272 ? -54.420 -4.208 93.576 1.00 87.50 272 LEU A N 1
ATOM 2136 C CA . LEU A 1 272 ? -55.529 -3.417 94.123 1.00 87.50 272 LEU A CA 1
ATOM 2137 C C . LEU A 1 272 ? -56.691 -4.300 94.598 1.00 87.50 272 LEU A C 1
ATOM 2139 O O . LEU A 1 272 ? -57.243 -4.079 95.675 1.00 87.50 272 LEU A O 1
ATOM 2143 N N . ALA A 1 273 ? -57.044 -5.337 93.832 1.00 86.38 273 ALA A N 1
ATOM 2144 C CA . ALA A 1 273 ? -58.066 -6.296 94.237 1.00 86.38 273 ALA A CA 1
ATOM 2145 C C . ALA A 1 273 ? -57.666 -7.034 95.526 1.00 86.38 273 ALA A C 1
ATOM 2147 O O . ALA A 1 273 ? -58.483 -7.144 96.439 1.00 86.38 273 ALA A O 1
ATOM 2148 N N . LEU A 1 274 ? -56.412 -7.486 95.639 1.00 83.88 274 LEU A N 1
ATOM 2149 C CA . LEU A 1 274 ? -55.896 -8.110 96.860 1.00 83.88 274 LEU A CA 1
ATOM 2150 C C . LEU A 1 274 ? -55.927 -7.137 98.048 1.00 83.88 274 LEU A C 1
ATOM 2152 O O . LEU A 1 274 ? -56.363 -7.512 99.133 1.00 83.88 274 LEU A O 1
ATOM 2156 N N . GLN A 1 275 ? -55.538 -5.877 97.834 1.00 80.38 275 GLN A N 1
ATOM 2157 C CA . GLN A 1 275 ? -55.628 -4.828 98.849 1.00 80.38 275 GLN A CA 1
ATOM 2158 C C . GLN A 1 275 ? -57.076 -4.624 99.321 1.00 80.38 275 GLN A C 1
ATOM 2160 O O . GLN A 1 275 ? -57.315 -4.527 100.521 1.00 80.38 275 GLN A O 1
ATOM 2165 N N . SER A 1 276 ? -58.053 -4.624 98.407 1.00 78.12 276 SER A N 1
ATOM 2166 C CA . SER A 1 276 ? -59.477 -4.473 98.747 1.00 78.12 276 SER A CA 1
ATOM 2167 C C . SER A 1 276 ? -60.057 -5.646 99.551 1.00 78.12 276 SER A C 1
ATOM 2169 O O . SER A 1 276 ? -61.023 -5.463 100.292 1.00 78.12 276 SER A O 1
ATOM 2171 N N . GLN A 1 277 ? -59.462 -6.843 99.447 1.00 74.25 277 GLN A N 1
ATOM 2172 C CA . GLN A 1 277 ? -59.855 -8.005 100.254 1.00 74.25 277 GLN A CA 1
ATOM 2173 C C . GLN A 1 277 ? -59.439 -7.869 101.729 1.00 74.25 277 GLN A C 1
ATOM 2175 O O . GLN A 1 277 ? -59.989 -8.569 102.582 1.00 74.25 277 GLN A O 1
ATOM 2180 N N . ILE A 1 278 ? -58.532 -6.943 102.071 1.00 68.25 278 ILE A N 1
ATOM 2181 C CA . ILE A 1 278 ? -58.278 -6.544 103.460 1.00 68.25 278 ILE A CA 1
ATOM 2182 C C . ILE A 1 278 ? -59.447 -5.662 103.911 1.00 68.25 278 ILE A C 1
ATOM 2184 O O . ILE A 1 278 ? -59.452 -4.451 103.716 1.00 68.25 278 ILE A O 1
ATOM 2188 N N . ASN A 1 279 ? -60.470 -6.273 104.508 1.00 63.84 279 ASN A N 1
ATOM 2189 C CA . ASN A 1 279 ? -61.641 -5.556 105.002 1.00 63.84 279 ASN A CA 1
ATOM 2190 C C . ASN A 1 279 ? -61.242 -4.610 106.163 1.00 63.84 279 ASN A C 1
ATOM 2192 O O . ASN A 1 279 ? -60.892 -5.105 107.242 1.00 63.84 279 ASN A O 1
ATOM 2196 N N . PRO A 1 280 ? -61.341 -3.272 106.007 1.00 69.19 280 PRO A N 1
ATOM 2197 C CA . PRO A 1 280 ? -60.952 -2.326 107.053 1.00 69.19 280 PRO A CA 1
ATOM 2198 C C . PRO A 1 280 ? -61.755 -2.542 108.331 1.00 69.19 280 PRO A C 1
ATOM 2200 O O . PRO A 1 280 ? -61.212 -2.464 109.425 1.00 69.19 280 PRO A O 1
ATOM 2203 N N . HIS A 1 281 ? -63.034 -2.894 108.202 1.00 71.00 281 HIS A N 1
ATOM 2204 C CA . HIS A 1 281 ? -63.894 -3.191 109.339 1.00 71.00 281 HIS A CA 1
ATOM 2205 C C . HIS A 1 281 ? -63.446 -4.455 110.077 1.00 71.00 281 HIS A C 1
ATOM 2207 O O . HIS A 1 281 ? -63.500 -4.486 111.299 1.00 71.00 281 HIS A O 1
ATOM 2213 N N . PHE A 1 282 ? -62.941 -5.481 109.384 1.00 76.12 282 PHE A N 1
ATOM 2214 C CA . PHE A 1 282 ? -62.363 -6.647 110.060 1.00 76.12 282 PHE A CA 1
ATOM 2215 C C . PHE A 1 282 ? -61.093 -6.275 110.832 1.00 76.12 282 PHE A C 1
ATOM 2217 O O . PHE A 1 282 ? -60.929 -6.701 111.976 1.00 76.12 282 PHE A O 1
ATOM 2224 N N . LEU A 1 283 ? -60.229 -5.440 110.247 1.00 75.69 283 LEU A N 1
ATOM 2225 C CA . LEU A 1 283 ? -59.022 -4.953 110.912 1.00 75.69 283 LEU A CA 1
ATOM 2226 C C . LEU A 1 283 ? -59.379 -4.102 112.140 1.00 75.69 283 LEU A C 1
ATOM 2228 O O . LEU A 1 283 ? -58.897 -4.382 113.232 1.00 75.69 283 LEU A O 1
ATOM 2232 N N . PHE A 1 284 ? -60.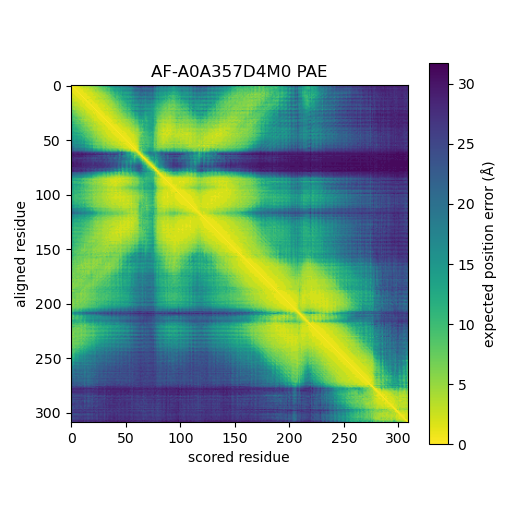299 -3.144 111.995 1.00 77.12 284 PHE A N 1
ATOM 2233 C CA . PHE A 1 284 ? -60.818 -2.329 113.095 1.00 77.12 284 PHE A CA 1
ATOM 2234 C C . PHE A 1 284 ? -61.510 -3.173 114.162 1.00 77.12 284 PHE A C 1
ATOM 2236 O O . PHE A 1 284 ? -61.304 -2.933 115.346 1.00 77.12 284 PHE A O 1
ATOM 2243 N N . ASN A 1 285 ? -62.295 -4.183 113.789 1.00 77.38 285 ASN A N 1
ATOM 2244 C CA . ASN A 1 285 ? -62.931 -5.085 114.750 1.00 77.38 285 ASN A CA 1
ATOM 2245 C C . ASN A 1 285 ? -61.903 -5.915 115.503 1.00 77.38 285 ASN A C 1
ATOM 2247 O O . ASN A 1 285 ? -62.026 -6.090 116.715 1.00 77.38 285 ASN A O 1
ATOM 2251 N N . THR A 1 286 ? -60.874 -6.393 114.809 1.00 81.00 286 THR A N 1
ATOM 2252 C CA . THR A 1 286 ? -59.780 -7.147 115.418 1.00 81.00 286 THR A CA 1
ATOM 2253 C C . THR A 1 286 ? -58.993 -6.252 116.371 1.00 81.00 286 THR A C 1
ATOM 2255 O O . THR A 1 286 ? -58.836 -6.604 117.536 1.00 81.00 286 THR A O 1
ATOM 2258 N N . LEU A 1 287 ? -58.596 -5.053 115.938 1.00 82.12 287 LEU A N 1
ATOM 2259 C CA . LEU A 1 287 ? -57.900 -4.063 116.763 1.00 82.12 287 LEU A CA 1
ATOM 2260 C C . LEU A 1 287 ? -58.740 -3.620 117.964 1.00 82.12 287 LEU A C 1
ATOM 2262 O O . LEU A 1 287 ? -58.231 -3.602 119.078 1.00 82.12 287 LEU A O 1
ATOM 2266 N N . ASN A 1 288 ? -60.035 -3.351 117.785 1.00 80.81 288 ASN A N 1
ATOM 2267 C CA . ASN A 1 288 ? -60.946 -3.019 118.883 1.00 80.81 288 ASN A CA 1
ATOM 2268 C C . ASN A 1 288 ? -61.116 -4.185 119.861 1.00 80.81 288 ASN A C 1
ATOM 2270 O O . ASN A 1 288 ? -61.200 -3.967 121.069 1.00 80.81 288 ASN A O 1
ATOM 2274 N N . THR A 1 289 ? -61.152 -5.423 119.368 1.00 83.75 289 THR A N 1
ATOM 2275 C CA . THR A 1 289 ? -61.227 -6.618 120.219 1.00 83.75 289 THR A CA 1
ATOM 2276 C C . THR A 1 289 ? -59.935 -6.798 121.014 1.00 83.75 289 THR A C 1
ATOM 2278 O O . THR A 1 289 ? -59.996 -7.005 122.225 1.00 83.75 289 THR A O 1
ATOM 2281 N N . ILE A 1 290 ? -58.770 -6.641 120.376 1.00 83.62 290 ILE A N 1
ATOM 2282 C CA . ILE A 1 290 ? -57.462 -6.676 121.045 1.00 83.62 290 ILE A CA 1
ATOM 2283 C C . ILE A 1 290 ? -57.356 -5.531 122.060 1.00 83.62 290 ILE A C 1
ATOM 2285 O O . ILE A 1 290 ? -56.941 -5.775 123.187 1.00 83.62 290 ILE A O 1
ATOM 2289 N N . MET A 1 291 ? -57.797 -4.319 121.714 1.00 81.56 291 MET A N 1
ATOM 2290 C CA . MET A 1 291 ? -57.815 -3.156 122.605 1.00 81.56 291 MET A CA 1
ATOM 2291 C C . MET A 1 291 ? -58.707 -3.394 123.828 1.00 81.56 291 MET A C 1
ATOM 2293 O O . MET A 1 291 ? -58.304 -3.126 124.957 1.00 81.56 291 MET A O 1
ATOM 2297 N N . ARG A 1 292 ? -59.915 -3.938 123.641 1.00 82.00 292 ARG A N 1
ATOM 2298 C CA . ARG A 1 292 ? -60.790 -4.301 124.766 1.00 82.00 292 ARG A CA 1
ATOM 2299 C C . ARG A 1 292 ? -60.142 -5.379 125.633 1.00 82.00 292 ARG A C 1
ATOM 2301 O O . ARG A 1 292 ? -60.159 -5.256 126.854 1.00 82.00 292 ARG A O 1
ATOM 2308 N N . LYS A 1 293 ? -59.524 -6.398 125.027 1.00 83.44 293 LYS A N 1
ATOM 2309 C CA . LYS A 1 293 ? -58.817 -7.456 125.762 1.00 83.44 293 LYS A CA 1
ATOM 2310 C C . LYS A 1 293 ? -57.610 -6.914 126.537 1.00 83.44 293 LYS A C 1
ATOM 2312 O O . LYS A 1 293 ? -57.460 -7.253 127.705 1.00 83.44 293 LYS A O 1
ATOM 2317 N N . SER A 1 294 ? -56.813 -6.012 125.960 1.00 84.31 294 SER A N 1
ATOM 2318 C CA . SER A 1 294 ? -55.672 -5.385 126.645 1.00 84.31 294 SER A CA 1
ATOM 2319 C C . SER A 1 294 ? -56.105 -4.466 127.788 1.00 84.31 294 SER A C 1
ATOM 2321 O O . SER A 1 294 ? -55.416 -4.392 128.805 1.00 84.31 294 SER A O 1
ATOM 2323 N N . MET A 1 295 ? -57.258 -3.798 127.663 1.00 80.06 295 MET A N 1
ATOM 2324 C CA . MET A 1 295 ? -57.874 -3.056 128.767 1.00 80.06 295 MET A CA 1
ATOM 2325 C C . MET A 1 295 ? -58.286 -3.988 129.916 1.00 80.06 295 MET A C 1
ATOM 2327 O O . MET A 1 295 ? -58.007 -3.671 131.072 1.00 80.06 295 MET A O 1
ATOM 2331 N N . PHE A 1 296 ? -58.884 -5.149 129.617 1.00 84.12 296 PHE A N 1
ATOM 2332 C CA . PHE A 1 296 ? -59.218 -6.163 130.627 1.00 84.12 296 PHE A CA 1
ATOM 2333 C C . PHE A 1 296 ? -57.973 -6.754 131.306 1.00 84.12 296 PHE A C 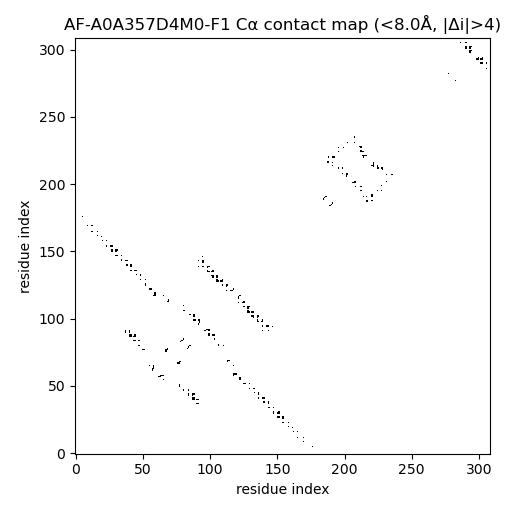1
ATOM 2335 O O . PHE A 1 296 ? -57.955 -6.912 132.524 1.00 84.12 296 PHE A O 1
ATOM 2342 N N . GLU A 1 297 ? -56.913 -7.026 130.545 1.00 85.94 297 GLU A N 1
ATOM 2343 C CA . GLU A 1 297 ? -55.646 -7.579 131.047 1.00 85.94 297 GLU A CA 1
ATOM 2344 C C . GLU A 1 297 ? -54.728 -6.518 131.695 1.00 85.94 297 GLU A C 1
ATOM 2346 O O . GLU A 1 297 ? -53.607 -6.832 132.086 1.00 85.94 297 GLU A O 1
ATOM 2351 N N . LYS A 1 298 ? -55.190 -5.262 131.840 1.00 79.81 298 LYS A N 1
ATOM 2352 C CA . LYS A 1 298 ? -54.424 -4.125 132.393 1.00 79.81 298 LYS A CA 1
ATOM 2353 C C . LYS A 1 298 ? -53.055 -3.931 131.719 1.00 79.81 298 LYS A C 1
ATOM 2355 O O . LYS A 1 298 ? -52.068 -3.635 132.389 1.00 79.81 298 LYS A O 1
ATOM 2360 N N . ALA A 1 299 ? -53.004 -4.046 130.392 1.00 83.44 299 ALA A N 1
ATOM 2361 C CA . ALA A 1 299 ? -51.808 -3.826 129.576 1.00 83.44 299 ALA A CA 1
ATOM 2362 C C . ALA A 1 299 ? -51.861 -2.452 128.859 1.00 83.44 299 ALA A C 1
ATOM 2364 O O . ALA A 1 299 ? -52.159 -2.383 127.663 1.00 83.44 299 ALA A O 1
ATOM 2365 N N . PRO A 1 300 ? -51.586 -1.327 129.555 1.00 77.12 300 PRO A N 1
ATOM 2366 C CA . PRO A 1 300 ? -51.789 0.024 129.021 1.00 77.12 300 PRO A CA 1
ATOM 2367 C C . PRO A 1 300 ? -50.869 0.372 127.844 1.00 77.12 300 PRO A C 1
ATOM 2369 O O . PRO A 1 300 ? -51.258 1.164 126.988 1.00 77.12 300 PRO A O 1
ATOM 2372 N N . ALA A 1 301 ? -49.678 -0.230 127.763 1.00 77.94 301 ALA A N 1
ATOM 2373 C CA . ALA A 1 301 ? -48.764 -0.035 126.637 1.00 77.94 301 ALA A CA 1
ATOM 2374 C C . ALA A 1 301 ? -49.372 -0.542 125.316 1.00 77.94 301 ALA A C 1
ATOM 2376 O O . ALA A 1 301 ? -49.318 0.158 124.307 1.00 77.94 301 ALA A O 1
ATOM 2377 N N . THR A 1 302 ? -50.025 -1.708 125.342 1.00 79.75 302 THR A N 1
ATOM 2378 C CA . THR A 1 302 ? -50.688 -2.313 124.176 1.00 79.75 302 THR A CA 1
ATOM 2379 C C . THR A 1 302 ? -51.893 -1.492 123.726 1.00 79.75 302 THR A C 1
ATOM 2381 O O . THR A 1 302 ? -52.065 -1.247 122.536 1.00 79.75 302 THR A O 1
ATOM 2384 N N . THR A 1 303 ? -52.690 -0.987 124.672 1.00 76.88 303 THR A N 1
ATOM 2385 C CA . THR A 1 303 ? -53.820 -0.090 124.379 1.00 76.88 303 THR A CA 1
ATOM 2386 C C . THR A 1 303 ? -53.357 1.195 123.689 1.00 76.88 303 THR A C 1
ATOM 2388 O O . THR A 1 303 ? -53.966 1.628 122.713 1.00 76.88 303 THR A O 1
ATOM 2391 N N . LYS A 1 304 ? -52.253 1.787 124.163 1.00 77.75 304 LYS A N 1
ATOM 2392 C CA . LYS A 1 304 ? -51.693 3.023 123.601 1.00 77.75 304 LYS A CA 1
ATOM 2393 C C . LYS A 1 304 ? -51.115 2.813 122.198 1.00 77.75 304 LYS A C 1
ATOM 2395 O O . LYS A 1 304 ? -51.274 3.681 121.349 1.00 77.75 304 LYS A O 1
ATOM 2400 N N . LEU A 1 305 ? -50.498 1.653 121.952 1.00 80.88 305 LEU A N 1
ATOM 2401 C CA . LEU A 1 305 ? -49.980 1.268 120.637 1.00 80.88 305 LEU A CA 1
ATOM 2402 C C . LEU A 1 305 ? -51.113 1.122 119.606 1.00 80.88 305 LEU A C 1
ATOM 2404 O O . LEU A 1 305 ? -51.007 1.640 118.500 1.00 80.88 305 LEU A O 1
ATOM 2408 N N . ILE A 1 306 ? -52.220 0.471 119.984 1.00 81.06 306 ILE A N 1
ATOM 2409 C CA . ILE A 1 306 ? -53.378 0.274 119.095 1.00 81.06 306 ILE A CA 1
ATOM 2410 C C . ILE A 1 306 ? -54.088 1.596 118.777 1.00 81.06 306 ILE A C 1
ATOM 2412 O O . ILE A 1 306 ? -54.565 1.762 117.665 1.00 81.06 306 ILE A O 1
ATOM 2416 N N . GLN A 1 307 ? -54.120 2.552 119.711 1.00 76.12 307 GLN A N 1
ATOM 2417 C CA . GLN A 1 307 ? -54.645 3.902 119.454 1.00 76.12 307 GLN A CA 1
ATOM 2418 C C . GLN A 1 307 ? -53.745 4.763 118.551 1.00 76.12 307 GLN A C 1
ATOM 2420 O O . GLN A 1 307 ? -54.201 5.794 118.066 1.00 76.12 307 GLN A O 1
ATOM 2425 N N . SER A 1 308 ? -52.472 4.388 118.381 1.00 74.19 308 SER A N 1
ATOM 2426 C CA . SER A 1 308 ? -51.498 5.127 117.562 1.00 74.19 308 SER A CA 1
ATOM 2427 C C . SER A 1 308 ? -51.331 4.596 116.134 1.00 74.19 308 SER A C 1
ATOM 2429 O O . SER A 1 308 ? -50.592 5.201 115.359 1.00 74.19 308 SER A O 1
ATOM 2431 N N . LEU A 1 309 ? -51.977 3.467 115.823 1.00 67.31 309 LEU A N 1
ATOM 2432 C CA . LEU A 1 309 ? -52.093 2.879 114.485 1.00 67.31 309 LEU A CA 1
ATOM 2433 C C . LEU A 1 309 ? -53.259 3.517 113.722 1.00 67.31 309 LEU A C 1
ATOM 2435 O O . LEU A 1 309 ? -53.107 3.686 112.494 1.00 67.31 309 LEU A O 1
#

Nearest PDB structures (foldseek):
  8snb-assembly1_8F  TM=2.630E-01  e=5.685E+00  Strongylocentrotus purpuratus

Sequence (309 aa):
VIITIMIIFFIIQGITGVYINDRMMKSSLDMVKISSKRFNNVSMIKTYVELIEKEYIKVLTQRGNIQYLINEADIQGLPRIGTEMIPAVRALREVAPEECDQILTNITAIEALIRLPVSEENLAALKRELYSISISIDTATSKSINASYDAVTRSSDFSTASKLITVIISLIAIGTISFIYIFMLSRTITEPIQKLAAYAMEIAKGKFPVEELEIKSSADLNILALAFNKMAASIQKMIAELTEKSKLERKLHEEELKNLKISQQLNEARFLALQSQINPHFLFNTLNTIMRKSMFEKAPATTKLIQSL